Protein AF-X8J5C3-F1 (afdb_monomer_lite)

Structure (mmCIF, N/CA/C/O backbone):
data_AF-X8J5C3-F1
#
_entry.id   AF-X8J5C3-F1
#
loop_
_atom_site.group_PDB
_atom_site.id
_atom_site.type_symbol
_atom_site.label_atom_id
_atom_site.label_alt_id
_atom_site.label_comp_id
_atom_site.label_asym_id
_atom_site.label_entity_id
_atom_site.label_seq_id
_atom_site.pdbx_PDB_ins_code
_atom_site.Cartn_x
_atom_site.Cartn_y
_atom_site.Cartn_z
_atom_site.occupancy
_atom_site.B_iso_or_equiv
_atom_site.auth_seq_id
_atom_site.auth_comp_id
_atom_site.auth_asym_id
_atom_site.auth_atom_id
_atom_site.pdbx_PDB_model_num
ATOM 1 N N . MET A 1 1 ? 13.858 1.594 -35.365 1.00 56.84 1 MET A N 1
ATOM 2 C CA . MET A 1 1 ? 13.857 0.629 -34.237 1.00 56.84 1 MET A CA 1
ATOM 3 C C . MET A 1 1 ? 14.135 1.295 -32.890 1.00 56.84 1 MET A C 1
ATOM 5 O O . MET A 1 1 ? 13.378 1.017 -31.973 1.00 56.84 1 MET A O 1
ATOM 9 N N . SER A 1 2 ? 15.126 2.193 -32.762 1.00 58.94 2 SER A N 1
ATOM 10 C CA . SER A 1 2 ? 15.444 2.882 -31.488 1.00 58.94 2 SER A CA 1
ATOM 11 C C . SER A 1 2 ? 14.244 3.598 -30.841 1.00 58.94 2 SER A C 1
ATOM 13 O O . SER A 1 2 ? 13.938 3.349 -29.679 1.00 58.94 2 SER A O 1
ATOM 15 N N . ASN A 1 3 ? 13.473 4.360 -31.628 1.00 65.81 3 ASN A N 1
ATOM 16 C CA . ASN A 1 3 ? 12.294 5.096 -31.142 1.00 65.81 3 ASN A CA 1
ATOM 17 C C . ASN A 1 3 ? 11.224 4.195 -30.497 1.00 65.81 3 ASN A C 1
ATOM 19 O O . ASN A 1 3 ? 10.461 4.651 -29.654 1.00 65.81 3 ASN A O 1
ATOM 23 N N . ASN A 1 4 ? 11.158 2.913 -30.877 1.00 78.00 4 ASN A N 1
ATOM 24 C CA . ASN A 1 4 ? 10.209 1.973 -30.281 1.00 78.00 4 ASN A CA 1
ATOM 25 C C . ASN A 1 4 ? 10.659 1.574 -28.865 1.00 78.00 4 ASN A C 1
ATOM 27 O O . ASN A 1 4 ? 9.837 1.455 -27.967 1.00 78.00 4 ASN A O 1
ATOM 31 N N . ILE A 1 5 ? 11.968 1.430 -28.632 1.00 73.69 5 ILE A N 1
ATOM 32 C CA . ILE A 1 5 ? 12.489 1.046 -27.315 1.00 73.69 5 ILE A CA 1
ATOM 33 C C . ILE A 1 5 ? 12.344 2.199 -26.318 1.00 73.69 5 ILE A C 1
ATOM 35 O O . ILE A 1 5 ? 11.850 1.967 -25.221 1.00 73.69 5 ILE A O 1
ATOM 39 N N . GLU A 1 6 ? 12.677 3.430 -26.715 1.00 73.44 6 GLU A N 1
ATOM 40 C CA . GLU A 1 6 ? 12.467 4.626 -25.882 1.00 73.44 6 GLU A CA 1
ATOM 41 C C . GLU A 1 6 ? 10.991 4.779 -25.484 1.00 73.44 6 GLU A C 1
ATOM 43 O O . GLU A 1 6 ? 10.682 4.894 -24.300 1.00 73.44 6 GLU A O 1
ATOM 48 N N . ALA A 1 7 ? 10.071 4.661 -26.449 1.00 76.69 7 ALA A N 1
ATOM 49 C CA . ALA A 1 7 ? 8.634 4.717 -26.185 1.00 76.69 7 ALA A CA 1
ATOM 50 C C . ALA A 1 7 ? 8.137 3.571 -25.283 1.00 76.69 7 ALA A C 1
ATOM 52 O O . ALA A 1 7 ? 7.213 3.757 -24.492 1.00 76.69 7 ALA A O 1
ATOM 53 N N . ASN A 1 8 ? 8.728 2.376 -25.382 1.00 78.50 8 ASN A N 1
ATOM 54 C CA . ASN A 1 8 ? 8.372 1.253 -24.514 1.00 78.50 8 ASN A CA 1
ATOM 55 C C . ASN A 1 8 ? 8.887 1.453 -23.081 1.00 78.50 8 ASN A C 1
ATOM 57 O O . ASN A 1 8 ? 8.160 1.136 -22.140 1.00 78.50 8 ASN A O 1
ATOM 61 N N . ILE A 1 9 ? 10.092 2.011 -22.908 1.00 76.31 9 ILE A N 1
ATOM 62 C CA . ILE A 1 9 ? 10.632 2.364 -21.587 1.00 76.31 9 ILE A CA 1
ATOM 63 C C . ILE A 1 9 ? 9.761 3.452 -20.949 1.00 76.31 9 ILE A C 1
ATOM 65 O O . ILE A 1 9 ? 9.347 3.297 -19.801 1.00 76.31 9 ILE A O 1
ATOM 69 N N . ASP A 1 10 ? 9.416 4.507 -21.692 1.00 76.44 10 ASP A N 1
ATOM 70 C CA . ASP A 1 10 ? 8.529 5.571 -21.208 1.00 76.44 10 ASP A CA 1
ATOM 71 C C . ASP A 1 10 ? 7.153 5.029 -20.787 1.00 76.44 10 ASP A C 1
ATOM 73 O O . ASP A 1 10 ? 6.649 5.330 -19.700 1.00 76.44 10 ASP A O 1
ATOM 77 N N . ARG A 1 11 ? 6.568 4.140 -21.601 1.00 75.19 11 ARG A N 1
ATOM 78 C CA . ARG A 1 11 ? 5.293 3.485 -21.282 1.00 75.19 11 ARG A CA 1
ATOM 79 C C . ARG A 1 11 ? 5.379 2.676 -19.987 1.00 75.19 11 ARG A C 1
ATOM 81 O O . ARG A 1 11 ? 4.474 2.772 -19.157 1.00 75.19 11 ARG A O 1
ATOM 88 N N . ALA A 1 12 ? 6.446 1.901 -19.797 1.00 74.62 12 ALA A N 1
ATOM 89 C CA . ALA A 1 12 ? 6.640 1.101 -18.590 1.00 74.62 12 ALA A CA 1
ATOM 90 C C . ALA A 1 12 ? 6.851 1.986 -17.346 1.00 74.62 12 ALA A C 1
ATOM 92 O O . ALA A 1 12 ? 6.229 1.757 -16.309 1.00 74.62 12 ALA A O 1
ATOM 93 N N . LEU A 1 13 ? 7.634 3.064 -17.457 1.00 75.25 13 LEU A N 1
ATOM 94 C CA . LEU A 1 13 ? 7.820 4.047 -16.381 1.00 75.25 13 LEU A CA 1
ATOM 95 C C . LEU A 1 13 ? 6.524 4.791 -16.032 1.00 75.25 13 LEU A C 1
ATOM 97 O O . LEU A 1 13 ? 6.261 5.101 -14.865 1.00 75.25 13 LEU A O 1
ATOM 101 N N . SER A 1 14 ? 5.701 5.092 -17.032 1.00 77.12 14 SER A N 1
ATOM 102 C CA . SER A 1 14 ? 4.373 5.677 -16.849 1.00 77.12 14 SER A CA 1
ATOM 103 C C . SER A 1 14 ? 3.435 4.719 -16.119 1.00 77.12 14 SER A C 1
ATOM 105 O O . SER A 1 14 ? 2.740 5.130 -15.185 1.00 77.12 14 SER A O 1
ATOM 107 N N . ALA A 1 15 ? 3.473 3.430 -16.470 1.00 75.44 15 ALA A N 1
ATOM 108 C CA . ALA A 1 15 ? 2.721 2.392 -15.776 1.00 75.44 15 ALA A CA 1
ATOM 109 C C . ALA A 1 15 ? 3.139 2.275 -14.302 1.00 75.44 15 ALA A C 1
ATOM 111 O O . ALA A 1 15 ? 2.265 2.304 -13.437 1.00 75.44 15 ALA A O 1
ATOM 112 N N . ILE A 1 16 ? 4.444 2.227 -14.002 1.00 76.44 16 ILE A N 1
ATOM 113 C CA . ILE A 1 16 ? 4.961 2.152 -12.623 1.00 76.44 16 ILE A CA 1
ATOM 114 C C . ILE A 1 16 ? 4.452 3.314 -11.775 1.00 76.44 16 ILE A C 1
ATOM 116 O O . ILE A 1 16 ? 3.975 3.099 -10.666 1.00 76.44 16 ILE A O 1
ATOM 120 N N . THR A 1 17 ? 4.495 4.544 -12.280 1.00 76.12 17 THR A N 1
ATOM 121 C CA . THR A 1 17 ? 4.041 5.701 -11.495 1.00 76.12 17 THR A CA 1
ATOM 122 C C . THR A 1 17 ? 2.540 5.725 -11.283 1.00 76.12 17 THR A C 1
ATOM 124 O O . THR A 1 17 ? 2.097 6.082 -10.192 1.00 76.12 17 THR A O 1
ATOM 127 N N . ARG A 1 18 ? 1.750 5.319 -12.283 1.00 77.31 18 ARG A N 1
ATOM 128 C CA . ARG A 1 18 ? 0.304 5.166 -12.102 1.00 77.31 18 ARG A CA 1
ATOM 129 C C . ARG A 1 18 ? 0.004 4.124 -11.024 1.00 77.31 18 ARG A C 1
ATOM 131 O O . ARG A 1 18 ? -0.770 4.402 -10.114 1.00 77.31 18 ARG A O 1
ATOM 138 N N . MET A 1 19 ? 0.652 2.962 -11.104 1.00 79.44 19 MET A N 1
ATOM 139 C CA . MET A 1 19 ? 0.487 1.877 -10.136 1.00 79.44 19 MET A CA 1
ATOM 140 C C . MET A 1 19 ? 0.962 2.267 -8.739 1.00 79.44 19 MET A C 1
ATOM 142 O O . MET A 1 19 ? 0.309 1.924 -7.765 1.00 79.44 19 MET A O 1
ATOM 146 N N . HIS A 1 20 ? 2.040 3.041 -8.625 1.00 81.38 20 HIS A N 1
ATOM 147 C CA . HIS A 1 20 ? 2.492 3.580 -7.347 1.00 81.38 20 HIS A CA 1
ATOM 148 C C . HIS A 1 20 ? 1.436 4.501 -6.717 1.00 81.38 20 HIS A C 1
ATOM 150 O O . HIS A 1 20 ? 1.113 4.347 -5.542 1.00 81.38 20 HIS A O 1
ATOM 156 N N . GLY A 1 21 ? 0.853 5.422 -7.495 1.00 76.19 21 GLY A N 1
ATOM 157 C CA . GLY A 1 21 ? -0.236 6.274 -7.007 1.00 76.19 21 GLY A CA 1
ATOM 158 C C . GLY A 1 21 ? -1.450 5.463 -6.543 1.00 76.19 21 GLY A C 1
ATOM 159 O O . GLY A 1 21 ? -2.049 5.768 -5.513 1.00 76.19 21 GLY A O 1
ATOM 160 N N . GLU A 1 22 ? -1.776 4.388 -7.262 1.00 76.31 22 GLU A N 1
ATOM 161 C CA . GLU A 1 22 ? -2.834 3.459 -6.865 1.00 76.31 22 GLU A CA 1
ATOM 162 C C . GLU A 1 22 ? -2.477 2.693 -5.580 1.00 76.31 22 GLU A C 1
ATOM 164 O O . GLU A 1 22 ? -3.303 2.613 -4.672 1.00 76.31 22 GLU A O 1
ATOM 169 N N . ARG A 1 23 ? -1.236 2.202 -5.458 1.00 86.31 23 ARG A N 1
ATOM 170 C CA . ARG A 1 23 ? -0.720 1.510 -4.268 1.00 86.31 23 ARG A CA 1
ATOM 171 C C . ARG A 1 23 ? -0.861 2.378 -3.023 1.00 86.31 23 ARG A C 1
ATOM 173 O O . ARG A 1 23 ? -1.473 1.937 -2.060 1.00 86.31 23 ARG A O 1
ATOM 180 N N . VAL A 1 24 ? -0.368 3.617 -3.073 1.00 83.56 24 VAL A N 1
ATOM 181 C CA . VAL A 1 24 ? -0.434 4.568 -1.948 1.00 83.56 24 VAL A CA 1
ATOM 182 C C . VAL A 1 24 ? -1.882 4.813 -1.519 1.00 83.56 24 VAL A C 1
ATOM 184 O O . VAL A 1 24 ? -2.181 4.860 -0.328 1.00 83.56 24 VAL A O 1
ATOM 187 N N . ARG A 1 25 ? -2.811 4.919 -2.477 1.00 77.44 25 ARG A N 1
ATOM 188 C CA . ARG A 1 25 ? -4.238 5.076 -2.171 1.00 77.44 25 ARG A CA 1
ATOM 189 C C . ARG A 1 25 ? -4.806 3.855 -1.441 1.00 77.44 25 ARG A C 1
ATOM 191 O O . ARG A 1 25 ? -5.542 4.024 -0.474 1.00 77.44 25 ARG A O 1
ATOM 198 N N . TRP A 1 26 ? -4.484 2.643 -1.892 1.00 80.56 26 TRP A N 1
ATOM 199 C CA . TRP A 1 26 ? -4.952 1.413 -1.245 1.00 80.56 26 TRP A CA 1
ATOM 200 C C . TRP A 1 26 ? -4.292 1.163 0.114 1.00 80.56 26 TRP A C 1
ATOM 202 O O . TRP A 1 26 ? -4.972 0.691 1.019 1.00 80.56 26 TRP A O 1
ATOM 212 N N . GLU A 1 27 ? -3.019 1.527 0.283 1.00 83.62 27 GLU A N 1
ATOM 213 C CA . GLU A 1 27 ? -2.333 1.525 1.582 1.00 83.62 27 GLU A CA 1
ATOM 214 C C . GLU A 1 27 ? -3.042 2.468 2.569 1.00 83.62 27 GLU A C 1
ATOM 216 O O . GLU A 1 27 ? -3.282 2.089 3.713 1.00 83.62 27 GLU A O 1
ATOM 221 N N . GLY A 1 28 ? -3.465 3.654 2.110 1.00 79.75 28 GLY A N 1
ATOM 222 C CA . GLY A 1 28 ? -4.289 4.573 2.903 1.00 79.75 28 GLY A CA 1
ATOM 223 C C . GLY A 1 28 ? -5.626 3.958 3.326 1.00 79.75 28 GLY A C 1
ATOM 224 O O . GLY A 1 28 ? -5.952 3.948 4.508 1.00 79.75 28 GLY A O 1
ATOM 225 N N . ILE A 1 29 ? -6.358 3.348 2.385 1.00 75.50 29 ILE A N 1
ATOM 226 C CA . ILE A 1 29 ? -7.624 2.653 2.685 1.00 75.50 29 ILE A CA 1
ATOM 227 C C . ILE A 1 29 ? -7.406 1.521 3.701 1.00 75.50 29 ILE A C 1
ATOM 229 O O . ILE A 1 29 ? -8.217 1.338 4.606 1.00 75.50 29 ILE A O 1
ATOM 233 N N . GLN A 1 30 ? -6.324 0.751 3.573 1.00 81.25 30 GLN A N 1
ATOM 234 C CA . GLN A 1 30 ? -6.004 -0.320 4.516 1.00 81.25 30 GLN A CA 1
ATOM 235 C C . GLN A 1 30 ? -5.749 0.228 5.927 1.00 81.25 30 GLN A C 1
ATOM 237 O O . GLN A 1 30 ? -6.289 -0.320 6.889 1.00 81.25 30 GLN A O 1
ATOM 242 N N . ALA A 1 31 ? -5.002 1.329 6.046 1.00 83.75 31 ALA A N 1
ATOM 243 C CA . ALA A 1 31 ? -4.762 1.998 7.322 1.00 83.75 31 ALA A CA 1
ATOM 244 C C . ALA A 1 31 ? -6.066 2.519 7.960 1.00 83.75 31 ALA A C 1
ATOM 246 O O . ALA A 1 31 ? -6.304 2.281 9.145 1.00 83.75 31 ALA A O 1
ATOM 247 N N . ASP A 1 32 ? -6.954 3.135 7.173 1.00 77.69 32 ASP A N 1
ATOM 248 C CA . ASP A 1 32 ? -8.261 3.616 7.648 1.00 77.69 32 ASP A CA 1
ATOM 249 C C . ASP A 1 32 ? -9.153 2.460 8.150 1.00 77.69 32 ASP A C 1
ATOM 251 O O . ASP A 1 32 ? -9.846 2.563 9.172 1.00 77.69 32 ASP A O 1
ATOM 255 N N . LEU A 1 33 ? -9.118 1.313 7.461 1.00 78.44 33 LEU A N 1
ATOM 256 C CA . LEU A 1 33 ? -9.834 0.099 7.871 1.00 78.44 33 LEU A CA 1
ATOM 257 C C . LEU A 1 33 ? -9.260 -0.506 9.163 1.00 78.44 33 LEU A C 1
ATOM 259 O O . LEU A 1 33 ? -10.006 -1.056 9.984 1.00 78.44 33 LEU A O 1
ATOM 263 N N . GLU A 1 34 ? -7.944 -0.438 9.363 1.00 82.56 34 GLU A N 1
ATOM 264 C CA . GLU A 1 34 ? -7.294 -0.854 10.608 1.00 82.56 34 GLU A CA 1
ATOM 265 C C . GLU A 1 34 ? -7.672 0.047 11.781 1.00 82.56 34 GLU A C 1
ATOM 267 O O . GLU A 1 34 ? -8.020 -0.473 12.844 1.00 82.56 34 GLU A O 1
ATOM 272 N N . ASP A 1 35 ? -7.689 1.365 11.585 1.00 83.94 35 ASP A N 1
ATOM 273 C CA . ASP A 1 35 ? -8.129 2.312 12.611 1.00 83.94 35 ASP A CA 1
ATOM 274 C C . ASP A 1 35 ? -9.595 2.082 13.000 1.00 83.94 35 ASP A C 1
ATOM 276 O O . ASP A 1 35 ? -9.927 1.918 14.175 1.00 83.94 35 ASP A O 1
ATOM 280 N N . THR A 1 36 ? -10.468 1.895 12.006 1.00 80.19 36 THR A N 1
ATOM 281 C CA . THR A 1 36 ? -11.881 1.551 12.235 1.00 80.19 36 THR A CA 1
ATOM 282 C C . THR A 1 36 ? -12.032 0.269 13.063 1.00 80.19 36 THR A C 1
ATOM 284 O O . THR A 1 36 ? -12.909 0.166 13.924 1.00 80.19 36 THR A O 1
ATOM 287 N N . THR A 1 37 ? -11.146 -0.710 12.857 1.00 77.62 37 THR A N 1
ATOM 288 C CA . THR A 1 37 ? -11.129 -1.948 13.649 1.00 77.62 37 THR A CA 1
ATOM 289 C C . THR A 1 37 ? -10.712 -1.687 15.094 1.00 77.62 37 THR A C 1
ATOM 291 O O . THR A 1 37 ? -11.339 -2.225 16.005 1.00 77.62 37 THR A O 1
ATOM 294 N N . LYS A 1 38 ? -9.695 -0.846 15.326 1.00 79.81 38 LYS A N 1
ATOM 295 C CA . LYS A 1 38 ? -9.271 -0.451 16.680 1.00 79.81 38 LYS A CA 1
ATOM 296 C C . LYS A 1 38 ? -10.394 0.270 17.418 1.00 79.81 38 LYS A C 1
ATOM 298 O O . LYS A 1 38 ? -10.693 -0.086 18.555 1.00 79.81 38 LYS A O 1
ATOM 303 N N . ASN A 1 39 ? -11.070 1.200 16.746 1.00 72.38 39 ASN A N 1
ATOM 304 C CA . ASN A 1 39 ? -12.224 1.916 17.293 1.00 72.38 39 ASN A CA 1
ATOM 305 C C . ASN A 1 39 ? -13.352 0.949 17.675 1.00 72.38 39 ASN A C 1
ATOM 307 O O . ASN A 1 39 ? -13.957 1.065 18.742 1.00 72.38 39 ASN A O 1
ATOM 311 N N . LYS A 1 40 ? -13.592 -0.074 16.849 1.00 77.56 40 LYS A N 1
ATOM 312 C CA . LYS A 1 40 ? -14.556 -1.124 17.177 1.00 77.56 40 LYS A CA 1
ATOM 313 C C . LYS A 1 40 ? -14.107 -1.998 18.357 1.00 77.56 40 LYS A C 1
ATOM 315 O O . LYS A 1 40 ? -14.922 -2.292 19.228 1.00 77.56 40 LYS A O 1
ATOM 320 N N . GLN A 1 41 ? -12.837 -2.395 18.427 1.00 75.12 41 GLN A N 1
ATOM 321 C CA . GLN A 1 41 ? -12.319 -3.170 19.559 1.00 75.12 41 GLN A CA 1
ATOM 322 C C . GLN A 1 41 ? -12.414 -2.380 20.871 1.00 75.12 41 GLN A C 1
ATOM 324 O O . GLN A 1 41 ? -12.762 -2.944 21.907 1.00 75.12 41 GLN A O 1
ATOM 329 N N . ALA A 1 42 ? -12.174 -1.069 20.827 1.00 68.88 42 ALA A N 1
ATOM 330 C CA . ALA A 1 42 ? -12.360 -0.187 21.972 1.00 68.88 42 ALA A CA 1
ATOM 331 C C . ALA A 1 42 ? -13.819 -0.187 22.467 1.00 68.88 42 ALA A C 1
ATOM 333 O O . ALA A 1 42 ? -14.039 -0.259 23.672 1.00 68.88 42 ALA A O 1
ATOM 334 N N . LEU A 1 43 ? -14.812 -0.203 21.565 1.00 69.31 43 LEU A N 1
ATOM 335 C CA . LEU A 1 43 ? -16.230 -0.344 21.934 1.00 69.31 43 LEU A CA 1
ATOM 336 C C . LEU A 1 43 ? -16.536 -1.693 22.602 1.00 69.31 43 LEU A C 1
ATOM 338 O O . LEU A 1 43 ? -17.278 -1.737 23.583 1.00 69.31 43 LEU A O 1
ATOM 342 N N . ILE A 1 44 ? -15.957 -2.791 22.104 1.00 73.31 44 ILE A N 1
ATOM 343 C CA . ILE A 1 44 ? -16.105 -4.120 22.724 1.00 73.31 44 ILE A CA 1
ATOM 344 C C . ILE A 1 44 ? -15.505 -4.119 24.137 1.00 73.31 44 ILE A C 1
ATOM 346 O O . ILE A 1 44 ? -16.136 -4.613 25.071 1.00 73.31 44 ILE A O 1
ATOM 350 N N . ASN A 1 45 ? -14.322 -3.527 24.311 1.00 70.19 45 ASN A N 1
ATOM 351 C CA . ASN A 1 45 ? -13.651 -3.437 25.607 1.00 70.19 45 ASN A CA 1
ATOM 352 C C . ASN A 1 45 ? -14.420 -2.541 26.590 1.00 70.19 45 ASN A C 1
ATOM 354 O O . ASN A 1 45 ? -14.579 -2.910 27.751 1.00 70.19 45 ASN A O 1
ATOM 358 N N . LEU A 1 46 ? -14.947 -1.404 26.124 1.00 65.31 46 LEU A N 1
ATOM 359 C CA . LEU A 1 46 ? -15.786 -0.514 26.929 1.00 65.31 46 LEU A CA 1
ATOM 360 C C . LEU A 1 46 ? -17.043 -1.241 27.414 1.00 65.31 46 LEU A C 1
ATOM 362 O O . LEU A 1 46 ? -17.383 -1.159 28.589 1.00 65.31 46 LEU A O 1
ATOM 366 N N . LYS A 1 47 ? -17.673 -2.044 26.550 1.00 66.25 47 LYS A N 1
ATOM 367 C CA . LYS A 1 47 ? -18.788 -2.904 26.955 1.00 66.25 47 LYS A CA 1
ATOM 368 C C . LYS A 1 47 ? -18.367 -3.939 27.992 1.00 66.25 47 LYS A C 1
ATOM 370 O O . LYS A 1 47 ? -19.083 -4.108 28.972 1.00 66.25 47 LYS A O 1
ATOM 375 N N . ALA A 1 48 ? -17.247 -4.634 27.782 1.00 68.44 48 ALA A N 1
ATOM 376 C CA . ALA A 1 48 ? -16.749 -5.606 28.753 1.00 68.44 48 ALA A CA 1
ATOM 377 C C . ALA A 1 48 ? -16.598 -4.949 30.132 1.00 68.44 48 ALA A C 1
ATOM 379 O O . ALA A 1 48 ? -17.044 -5.516 31.124 1.00 68.44 48 ALA A O 1
ATOM 380 N N . GLN A 1 49 ? -16.094 -3.712 30.155 1.00 69.12 49 GLN A N 1
ATOM 381 C CA . GLN A 1 49 ? -15.933 -2.902 31.355 1.00 69.12 49 GLN A CA 1
ATOM 382 C C . GLN A 1 49 ? -17.267 -2.434 31.969 1.00 69.12 49 GLN A C 1
ATOM 384 O O . GLN A 1 49 ? -17.403 -2.456 33.189 1.00 69.12 49 GLN A O 1
ATOM 389 N N . GLU A 1 50 ? -18.266 -2.055 31.164 1.00 62.41 50 GLU A N 1
ATOM 390 C CA . GLU A 1 50 ? -19.615 -1.698 31.642 1.00 62.41 50 GLU A CA 1
ATOM 391 C C . GLU A 1 50 ? -20.396 -2.894 32.199 1.00 62.41 50 GLU A C 1
ATOM 393 O O . GLU A 1 50 ? -21.222 -2.733 33.100 1.00 62.41 50 GLU A O 1
ATOM 398 N N . THR A 1 51 ? -20.158 -4.089 31.653 1.00 63.06 51 THR A N 1
ATOM 399 C CA . THR A 1 51 ? -20.792 -5.335 32.103 1.00 63.06 51 THR A CA 1
ATOM 400 C C . THR A 1 51 ? -20.053 -6.010 33.251 1.00 63.06 51 THR A C 1
ATOM 402 O O . THR A 1 51 ? -20.540 -7.018 33.761 1.00 63.06 51 THR A O 1
ATOM 405 N N . THR A 1 52 ? -18.899 -5.480 33.668 1.00 62.81 52 THR A N 1
ATOM 406 C CA . THR A 1 52 ? -18.183 -5.998 34.831 1.00 62.81 52 THR A CA 1
ATOM 407 C C . THR A 1 52 ? -19.089 -5.879 36.058 1.00 62.81 52 THR A C 1
ATOM 409 O O . THR A 1 52 ? -19.552 -4.776 36.367 1.00 62.81 52 THR A O 1
ATOM 412 N N . PRO A 1 53 ? -19.373 -6.986 36.765 1.00 64.38 53 PRO A N 1
ATOM 413 C CA . PRO A 1 53 ? -20.192 -6.936 37.963 1.00 64.38 53 PRO A CA 1
ATOM 414 C C . PRO A 1 53 ? -19.551 -6.002 38.992 1.00 64.38 53 PRO A C 1
ATOM 416 O O . PRO A 1 53 ? -18.371 -6.123 39.320 1.00 64.38 53 PRO A O 1
ATOM 419 N N . VAL A 1 54 ? -20.343 -5.053 39.490 1.00 62.44 54 VAL A N 1
ATOM 420 C CA . VAL A 1 54 ? -19.925 -4.140 40.556 1.00 62.44 54 VAL A CA 1
ATOM 421 C C . VAL A 1 54 ? -20.352 -4.736 41.888 1.00 62.44 54 VAL A C 1
ATOM 423 O O . VAL A 1 54 ? -21.531 -5.015 42.106 1.00 62.44 54 VAL A O 1
ATOM 426 N N . TRP A 1 55 ? -19.387 -4.913 42.785 1.00 63.19 55 TRP A N 1
ATOM 427 C CA . TRP A 1 55 ? -19.617 -5.455 44.117 1.00 63.19 55 TRP A CA 1
ATOM 428 C C . TRP A 1 55 ? -19.864 -4.324 45.110 1.00 63.19 55 TRP A C 1
ATOM 430 O O . TRP A 1 55 ? -18.959 -3.551 45.426 1.00 63.19 55 TRP A O 1
ATOM 440 N N . ASN A 1 56 ? -21.088 -4.243 45.627 1.00 63.25 56 ASN A N 1
ATOM 441 C CA . ASN A 1 56 ? -21.438 -3.319 46.700 1.00 63.25 56 ASN A CA 1
ATOM 442 C C . ASN A 1 56 ? -21.431 -4.050 48.045 1.00 63.25 56 ASN A C 1
ATOM 444 O O . ASN A 1 56 ? -21.822 -5.211 48.133 1.00 63.25 56 ASN A O 1
ATOM 448 N N . ARG A 1 57 ? -20.976 -3.363 49.098 1.00 64.94 57 ARG A N 1
ATOM 449 C CA . ARG A 1 57 ? -21.023 -3.875 50.473 1.00 64.94 57 ARG A CA 1
ATOM 450 C C . ARG A 1 57 ? -22.221 -3.275 51.195 1.00 64.94 57 ARG A C 1
ATOM 452 O O . ARG A 1 57 ? -22.314 -2.054 51.306 1.00 64.94 57 ARG A O 1
ATOM 459 N N . GLU A 1 58 ? -23.092 -4.123 51.725 1.00 63.91 58 GLU A N 1
ATOM 460 C CA . GLU A 1 58 ? -24.239 -3.711 52.538 1.00 63.91 58 GLU A CA 1
ATOM 461 C C . GLU A 1 58 ? -24.032 -4.060 54.014 1.00 63.91 58 GLU A C 1
ATOM 463 O O . GLU A 1 58 ? -23.479 -5.109 54.339 1.00 63.91 58 GLU A O 1
ATOM 468 N N . LYS A 1 59 ? -24.497 -3.187 54.918 1.00 65.31 59 LYS A N 1
ATOM 469 C CA . LYS A 1 59 ? -24.458 -3.445 56.363 1.00 65.31 59 LYS A CA 1
ATOM 470 C C . LYS A 1 59 ? -25.509 -4.483 56.762 1.00 65.31 59 LYS A C 1
ATOM 472 O O . LYS A 1 59 ? -26.682 -4.329 56.445 1.00 65.31 59 LYS A O 1
ATOM 477 N N . THR A 1 60 ? -25.111 -5.452 57.577 1.00 62.69 60 THR A N 1
ATOM 478 C CA . THR A 1 60 ? -25.985 -6.430 58.248 1.00 62.69 60 THR A CA 1
ATOM 479 C C . THR A 1 60 ? -25.719 -6.443 59.769 1.00 62.69 60 THR A C 1
ATOM 481 O O . THR A 1 60 ? -24.706 -5.893 60.215 1.00 62.69 60 THR A O 1
ATOM 484 N N . PRO A 1 61 ? -26.606 -7.039 60.592 1.00 71.88 61 PRO A N 1
ATOM 485 C CA . PRO A 1 61 ? -26.537 -6.945 62.053 1.00 71.88 61 PRO A CA 1
ATOM 486 C C . PRO A 1 61 ? -25.537 -7.901 62.732 1.00 71.88 61 PRO A C 1
ATOM 488 O O . PRO A 1 61 ? -25.415 -7.862 63.954 1.00 71.88 61 PRO A O 1
ATOM 491 N N . LYS A 1 62 ? -24.851 -8.782 61.990 1.00 70.25 62 LYS A N 1
ATOM 492 C CA . LYS A 1 62 ? -23.895 -9.770 62.539 1.00 70.25 62 LYS A CA 1
ATOM 493 C C . LYS A 1 62 ? -22.456 -9.472 62.089 1.00 70.25 62 LYS A C 1
ATOM 495 O O . LYS A 1 62 ? -22.213 -8.477 61.420 1.00 70.25 62 LYS A O 1
ATOM 500 N N . HIS A 1 63 ? -21.490 -10.306 62.471 1.00 67.00 63 HIS A N 1
ATOM 501 C CA . HIS A 1 63 ? -20.157 -10.335 61.858 1.00 67.00 63 HIS A CA 1
ATOM 502 C C . HIS A 1 63 ? -20.115 -11.428 60.793 1.00 67.00 63 HIS A C 1
ATOM 504 O O . HIS A 1 63 ? -20.617 -12.526 61.029 1.00 67.00 63 HIS A O 1
ATOM 510 N N . ASN A 1 64 ? -19.477 -11.168 59.657 1.00 68.69 64 ASN A N 1
ATOM 511 C CA . ASN A 1 64 ? -19.236 -12.169 58.625 1.00 68.69 64 ASN A CA 1
ATOM 512 C C . ASN A 1 64 ? -17.810 -12.030 58.070 1.00 68.69 64 ASN A C 1
ATOM 514 O O . ASN A 1 64 ? -17.097 -11.065 58.355 1.00 68.69 64 ASN A O 1
ATOM 518 N N . THR A 1 65 ? -17.364 -13.044 57.333 1.00 70.00 65 THR A N 1
ATOM 519 C CA . THR A 1 65 ? -16.032 -13.058 56.708 1.00 70.00 65 THR A CA 1
ATOM 520 C C . THR A 1 65 ? -16.176 -13.168 55.202 1.00 70.00 65 THR A C 1
ATOM 522 O O . THR A 1 65 ? -17.039 -13.891 54.700 1.00 70.00 65 THR A O 1
ATOM 525 N N . LEU A 1 66 ? -15.331 -12.430 54.488 1.00 67.88 66 LEU A N 1
ATOM 526 C CA . LEU A 1 66 ? -15.360 -12.326 53.037 1.00 67.88 66 LEU A CA 1
ATOM 527 C C . LEU A 1 66 ? -14.093 -12.910 52.452 1.00 67.88 66 LEU A C 1
ATOM 529 O O . LEU A 1 66 ? -12.992 -12.602 52.916 1.00 67.88 66 LEU A O 1
ATOM 533 N N . CYS A 1 67 ? -14.258 -13.673 51.379 1.00 69.75 67 CYS A N 1
ATOM 534 C CA . CYS A 1 67 ? -13.154 -13.869 50.466 1.00 69.75 67 CYS A CA 1
ATOM 535 C C . CYS A 1 67 ? -12.884 -12.537 49.751 1.00 69.75 67 CYS A C 1
ATOM 537 O O . CYS A 1 67 ? -13.812 -11.822 49.372 1.00 69.75 67 CYS A O 1
ATOM 539 N N . ILE A 1 68 ? -11.611 -12.177 49.627 1.00 67.38 68 ILE A N 1
ATOM 540 C CA . ILE A 1 68 ? -11.136 -11.101 48.742 1.00 67.38 68 ILE A CA 1
ATOM 541 C C . ILE A 1 68 ? -10.022 -11.625 47.833 1.00 67.38 68 ILE A C 1
ATOM 543 O O . ILE A 1 68 ? -9.178 -10.865 47.369 1.00 67.38 68 ILE A O 1
ATOM 547 N N . TYR A 1 69 ? -9.959 -12.947 47.673 1.00 72.19 69 TYR A N 1
ATOM 548 C CA . TYR A 1 69 ? -8.884 -13.594 46.946 1.00 72.19 69 TYR A CA 1
ATOM 549 C C . TYR A 1 69 ? -9.064 -13.333 45.454 1.00 72.19 69 TYR A C 1
ATOM 551 O O . TYR A 1 69 ? -10.127 -13.607 44.894 1.00 72.19 69 TYR A O 1
ATOM 559 N N . THR A 1 70 ? -8.026 -12.781 44.838 1.00 64.38 70 THR A N 1
ATOM 560 C CA . THR A 1 70 ? -7.974 -12.475 43.413 1.00 64.38 70 THR A CA 1
ATOM 561 C C . THR A 1 70 ? -7.054 -13.502 42.753 1.00 64.38 70 THR A C 1
ATOM 563 O O . THR A 1 70 ? -5.829 -13.411 42.838 1.00 64.38 70 THR A O 1
ATOM 566 N N . ASP A 1 71 ? -7.630 -14.552 42.163 1.00 66.69 71 ASP A N 1
ATOM 567 C CA . ASP A 1 71 ? -6.867 -15.601 41.473 1.00 66.69 71 ASP A CA 1
ATOM 568 C C . ASP A 1 71 ? -7.287 -15.777 40.011 1.00 66.69 71 ASP A C 1
ATOM 570 O O . ASP A 1 71 ? -8.050 -14.987 39.456 1.00 66.69 71 ASP A O 1
ATOM 574 N N . PHE A 1 72 ? -6.768 -16.824 39.362 1.00 51.25 72 PHE A N 1
ATOM 575 C CA . PHE A 1 72 ? -7.042 -17.144 37.959 1.00 51.25 72 PHE A CA 1
ATOM 576 C C . PHE A 1 72 ? -8.528 -17.405 37.639 1.00 51.25 72 PHE A C 1
ATOM 578 O O . PHE A 1 72 ? -8.874 -17.470 36.460 1.00 51.25 72 PHE A O 1
ATOM 585 N N . ARG A 1 73 ? -9.411 -17.565 38.639 1.00 53.84 73 ARG A N 1
ATOM 586 C CA . ARG A 1 73 ? -10.867 -17.700 38.452 1.00 53.84 73 ARG A CA 1
ATOM 587 C C . ARG A 1 73 ? -11.631 -16.384 38.646 1.00 53.84 73 ARG A C 1
ATOM 589 O O . ARG A 1 73 ? -12.851 -16.386 38.485 1.00 53.84 73 ARG A O 1
ATOM 596 N N . GLY A 1 74 ? -10.938 -15.281 38.928 1.00 62.16 74 GLY A N 1
ATOM 597 C CA . GLY A 1 74 ? -11.514 -13.952 39.129 1.00 62.16 74 GLY A CA 1
ATOM 598 C C . GLY A 1 74 ? -11.615 -13.551 40.601 1.00 62.16 74 GLY A C 1
ATOM 599 O O . GLY A 1 74 ? -11.204 -14.285 41.499 1.00 62.16 74 GLY A O 1
ATOM 600 N N . ASP A 1 75 ? -12.157 -12.359 40.843 1.00 65.88 75 ASP A N 1
ATOM 601 C CA . ASP A 1 75 ? -12.273 -11.807 42.191 1.00 65.88 75 ASP A CA 1
ATOM 602 C C . ASP A 1 75 ? -13.354 -12.559 42.985 1.00 65.88 75 ASP A C 1
ATOM 604 O O . ASP A 1 75 ? -14.560 -12.422 42.752 1.00 65.88 75 ASP A O 1
ATOM 608 N N . CYS A 1 76 ? -12.920 -13.395 43.930 1.00 67.00 76 CYS A N 1
ATOM 609 C CA . CYS A 1 76 ? -13.817 -14.132 44.803 1.00 67.00 76 CYS A CA 1
ATOM 610 C C . CYS A 1 76 ? -14.293 -13.204 45.920 1.00 67.00 76 CYS A C 1
ATOM 612 O O . CYS A 1 76 ? -13.523 -12.875 46.818 1.00 67.00 76 CYS A O 1
ATOM 614 N N . HIS A 1 77 ? -15.563 -12.801 45.867 1.00 71.00 77 HIS A N 1
ATOM 615 C CA . HIS A 1 77 ? -16.202 -11.940 46.868 1.00 71.00 77 HIS A CA 1
ATOM 616 C C . HIS A 1 77 ? -17.276 -12.659 47.695 1.00 71.00 77 HIS A C 1
ATOM 618 O O . HIS A 1 77 ? -18.074 -12.023 48.380 1.00 71.00 77 HIS A O 1
ATOM 624 N N . SER A 1 78 ? -17.342 -13.988 47.649 1.00 69.75 78 SER A N 1
ATOM 625 C CA . SER A 1 78 ? -18.338 -14.749 48.406 1.00 69.75 78 SER A CA 1
ATOM 626 C C . SER A 1 78 ? -18.189 -14.562 49.920 1.00 69.75 78 SER A C 1
ATOM 628 O O . SER A 1 78 ? -17.076 -14.482 50.451 1.00 69.75 78 SER A O 1
ATOM 630 N N . VAL A 1 79 ? -19.322 -14.561 50.623 1.00 70.25 79 VAL A N 1
ATOM 631 C CA . VAL A 1 79 ? -19.356 -14.676 52.085 1.00 70.25 79 VAL A CA 1
ATOM 632 C C . VAL A 1 79 ? -18.909 -16.088 52.468 1.00 70.25 79 VAL A C 1
ATOM 634 O O . VAL A 1 79 ? -19.607 -17.055 52.178 1.00 70.25 79 VAL A O 1
ATOM 637 N N . CYS A 1 80 ? -17.741 -16.217 53.100 1.00 71.38 80 CYS A N 1
ATOM 638 C CA . CYS A 1 80 ? -17.221 -17.516 53.541 1.00 71.38 80 CYS A CA 1
ATOM 639 C C . CYS A 1 80 ? -17.969 -18.031 54.776 1.00 71.38 80 CYS A C 1
ATOM 641 O O . CYS A 1 80 ? -18.207 -19.228 54.902 1.00 71.38 80 CYS A O 1
ATOM 643 N N . HIS A 1 81 ? -18.366 -17.122 55.673 1.00 75.38 81 HIS A N 1
ATOM 644 C CA . HIS A 1 81 ? -19.153 -17.441 56.865 1.00 75.38 81 HIS A CA 1
ATOM 645 C C . HIS A 1 81 ? -20.191 -16.349 57.113 1.00 75.38 81 HIS A C 1
ATOM 647 O O . HIS A 1 81 ? -19.803 -15.202 57.330 1.00 75.38 81 HIS A O 1
ATOM 653 N N . ASP A 1 82 ? -21.478 -16.709 57.110 1.00 67.62 82 ASP A N 1
ATOM 654 C CA . ASP A 1 82 ? -22.618 -15.785 57.264 1.00 67.62 82 ASP A CA 1
ATOM 655 C C . ASP A 1 82 ? -22.787 -15.260 58.706 1.00 67.62 82 ASP A C 1
ATOM 657 O O . ASP A 1 82 ? -23.236 -14.142 58.950 1.00 67.62 82 ASP A O 1
ATOM 661 N N . SER A 1 83 ? -22.333 -16.041 59.687 1.00 70.25 83 SER A N 1
ATOM 662 C CA . SER A 1 83 ? -22.165 -15.598 61.070 1.00 70.25 83 SER A CA 1
ATOM 663 C C . SER A 1 83 ? -20.824 -16.080 61.602 1.00 70.25 83 SER A C 1
ATOM 665 O O . SER A 1 83 ? -20.615 -17.278 61.788 1.00 70.25 83 SER A O 1
ATOM 667 N N . CYS A 1 84 ? -19.916 -15.144 61.845 1.00 68.25 84 CYS A N 1
ATOM 668 C CA . CYS A 1 84 ? -18.634 -15.408 62.471 1.00 68.25 84 CYS A CA 1
ATOM 669 C C . CYS A 1 84 ? -18.718 -15.040 63.954 1.00 68.25 84 CYS A C 1
ATOM 671 O O . CYS A 1 84 ? -18.996 -13.892 64.292 1.00 68.25 84 CYS A O 1
ATOM 673 N N . TYR A 1 85 ? -18.485 -16.015 64.831 1.00 68.75 85 TYR A N 1
ATOM 674 C CA . TYR A 1 85 ? -18.411 -15.801 66.282 1.00 68.75 85 TYR A CA 1
ATOM 675 C C . TYR A 1 85 ? -16.991 -15.481 66.759 1.00 68.75 85 TYR A C 1
ATOM 677 O O . TYR A 1 85 ? -16.755 -15.392 67.961 1.00 68.75 85 TYR A O 1
ATOM 685 N N . LEU A 1 86 ? -16.035 -15.345 65.835 1.00 67.62 86 LEU A N 1
ATOM 686 C CA . LEU A 1 86 ? -14.683 -14.939 66.187 1.00 67.62 86 LEU A CA 1
ATOM 687 C C . LEU A 1 86 ? -14.708 -13.483 66.642 1.00 67.62 86 LEU A C 1
ATOM 689 O O . LEU A 1 86 ? -15.277 -12.619 65.967 1.00 67.62 86 LEU A O 1
ATOM 693 N N . GLU A 1 87 ? -14.066 -13.217 67.775 1.00 63.91 87 GLU A N 1
ATOM 694 C CA . GLU A 1 87 ? -13.789 -11.849 68.184 1.00 63.91 87 GLU A CA 1
ATOM 695 C C . GLU A 1 87 ? -12.958 -11.145 67.110 1.00 63.91 87 GLU A C 1
ATOM 697 O O . GLU A 1 87 ? -12.151 -11.745 66.395 1.00 63.91 87 GLU A O 1
ATOM 702 N N . PHE A 1 88 ? -13.194 -9.847 66.961 1.00 63.25 88 PHE A N 1
ATOM 703 C CA . PHE A 1 88 ? -12.472 -9.035 66.000 1.00 63.25 88 PHE A CA 1
ATOM 704 C C . PHE A 1 88 ? -11.005 -8.905 66.425 1.00 63.25 88 PHE A C 1
ATOM 706 O O . PHE A 1 88 ? -10.685 -8.192 67.374 1.00 63.25 88 PHE A O 1
ATOM 713 N N . ILE A 1 89 ? -10.114 -9.570 65.693 1.00 61.97 89 ILE A N 1
ATOM 714 C CA . ILE A 1 89 ? -8.670 -9.519 65.919 1.00 61.97 89 ILE A CA 1
ATOM 715 C C . ILE A 1 89 ? -8.053 -8.570 64.885 1.00 61.97 89 ILE A C 1
ATOM 717 O O . ILE A 1 89 ? -8.059 -8.852 63.689 1.00 61.97 89 ILE A O 1
ATOM 721 N N . ILE A 1 90 ? -7.528 -7.429 65.344 1.00 58.06 90 ILE A N 1
ATOM 722 C CA . ILE A 1 90 ? -6.750 -6.485 64.511 1.00 58.06 90 ILE A CA 1
ATOM 723 C C . ILE A 1 90 ? -5.301 -6.964 64.353 1.00 58.06 90 ILE A C 1
ATOM 725 O O . ILE A 1 90 ? -4.637 -6.639 63.371 1.00 58.06 90 ILE A O 1
ATOM 729 N N . ASP A 1 91 ? -4.799 -7.704 65.341 1.00 64.25 91 ASP A N 1
ATOM 730 C CA . ASP A 1 91 ? -3.398 -8.098 65.423 1.00 64.25 91 ASP A CA 1
ATOM 731 C C . ASP A 1 91 ? -3.077 -9.239 64.447 1.00 64.25 91 ASP A C 1
ATOM 733 O O . ASP A 1 91 ? -3.476 -10.389 64.647 1.00 64.25 91 ASP A O 1
ATOM 737 N N . ALA A 1 92 ? -2.310 -8.922 63.401 1.00 57.91 92 ALA A N 1
ATOM 738 C CA . ALA A 1 92 ? -1.855 -9.888 62.406 1.00 57.91 92 ALA A CA 1
ATOM 739 C C . ALA A 1 92 ? -1.090 -11.073 63.033 1.00 57.91 92 ALA A C 1
ATOM 741 O O . ALA A 1 92 ? -1.201 -12.194 62.544 1.00 57.91 92 ALA A O 1
ATOM 742 N N . GLY A 1 93 ? -0.387 -10.866 64.155 1.00 63.97 93 GLY A N 1
ATOM 743 C CA . GLY A 1 93 ? 0.367 -11.924 64.839 1.00 63.97 93 GLY A CA 1
ATOM 744 C C . GLY A 1 93 ? -0.502 -12.950 65.577 1.00 63.97 93 GLY A C 1
ATOM 745 O O . GLY A 1 93 ? -0.031 -14.044 65.899 1.00 63.97 93 GLY A O 1
ATOM 746 N N . GLN A 1 94 ? -1.770 -12.626 65.846 1.00 62.41 94 GLN A N 1
ATOM 747 C CA . GLN A 1 94 ? -2.737 -13.566 66.418 1.00 62.41 94 GLN A CA 1
ATOM 748 C C . GLN A 1 94 ? -3.430 -14.414 65.342 1.00 62.41 94 GLN A C 1
ATOM 750 O O . GLN A 1 94 ? -3.807 -15.551 65.624 1.00 62.41 94 GLN A O 1
ATOM 755 N N . ILE A 1 95 ? -3.538 -13.910 64.108 1.00 59.84 95 ILE A N 1
ATOM 756 C CA . ILE A 1 95 ? -4.148 -14.633 62.979 1.00 59.84 95 ILE A CA 1
ATOM 757 C C . ILE A 1 95 ? -3.321 -15.879 62.620 1.00 59.84 95 ILE A C 1
ATOM 759 O O . ILE A 1 95 ? -3.880 -16.969 62.483 1.00 59.84 95 ILE A O 1
ATOM 763 N N . ASP A 1 96 ? -1.991 -15.753 62.589 1.00 54.78 96 ASP A N 1
ATOM 764 C CA . ASP A 1 96 ? -1.069 -16.862 62.289 1.00 54.78 96 ASP A CA 1
ATOM 765 C C . ASP A 1 96 ? -1.140 -18.017 63.302 1.00 54.78 96 ASP A C 1
ATOM 767 O O . ASP A 1 96 ? -0.819 -19.159 62.976 1.00 54.78 96 ASP A O 1
ATOM 771 N N . ARG A 1 97 ? -1.588 -17.757 64.537 1.00 60.38 97 ARG A N 1
ATOM 772 C CA . ARG A 1 97 ? -1.705 -18.794 65.579 1.00 60.38 97 ARG A CA 1
ATOM 773 C C . ARG A 1 97 ? -2.989 -19.612 65.472 1.00 60.38 97 ARG A C 1
ATOM 775 O O . ARG A 1 97 ? -3.037 -20.724 65.990 1.00 60.38 97 ARG A O 1
ATOM 782 N N . ILE A 1 98 ? -4.017 -19.068 64.821 1.00 60.38 98 ILE A N 1
ATOM 783 C CA . ILE A 1 98 ? -5.317 -19.727 64.630 1.00 60.38 98 ILE A CA 1
ATOM 784 C C . ILE A 1 98 ? -5.293 -20.586 63.354 1.00 60.38 98 ILE A C 1
ATOM 786 O O . ILE A 1 98 ? -5.973 -21.609 63.274 1.00 60.38 98 ILE A O 1
ATOM 790 N N . GLN A 1 99 ? -4.459 -20.229 62.372 1.00 51.38 99 GLN A N 1
ATOM 791 C CA . GLN A 1 99 ? -4.305 -20.976 61.125 1.00 51.38 99 GLN A CA 1
ATOM 792 C C . GLN A 1 99 ? -3.249 -22.080 61.240 1.00 51.38 99 GLN A C 1
ATOM 794 O O . GLN A 1 99 ? -2.123 -21.979 60.755 1.00 51.38 99 GLN A O 1
ATOM 799 N N . GLY A 1 100 ? -3.637 -23.212 61.825 1.00 46.94 100 GLY A N 1
ATOM 800 C CA . GLY A 1 100 ? -2.919 -24.467 61.614 1.00 46.94 100 GLY A CA 1
ATOM 801 C C . GLY A 1 100 ? -2.956 -24.871 60.132 1.00 46.94 100 GLY A C 1
ATOM 802 O O . GLY A 1 100 ? -3.881 -25.547 59.706 1.00 46.94 100 GLY A O 1
ATOM 803 N N . LYS A 1 101 ? -1.955 -24.452 59.343 1.00 46.44 101 LYS A N 1
ATOM 804 C CA . LYS A 1 101 ? -1.600 -24.914 57.977 1.00 46.44 101 LYS A CA 1
ATOM 805 C C . LYS A 1 101 ? -2.679 -24.919 56.873 1.00 46.44 101 LYS A C 1
ATOM 807 O O . LYS A 1 101 ? -2.375 -25.370 55.770 1.00 46.44 101 LYS A O 1
ATOM 812 N N . ALA A 1 102 ? -3.885 -24.405 57.091 1.00 45.28 102 ALA A N 1
ATOM 813 C CA . ALA A 1 102 ? -4.931 -24.390 56.071 1.00 45.28 102 ALA A CA 1
ATOM 814 C C . ALA A 1 102 ? -5.308 -22.956 55.665 1.00 45.28 102 ALA A C 1
ATOM 816 O O . ALA A 1 102 ? -5.963 -22.244 56.415 1.00 45.28 102 ALA A O 1
ATOM 817 N N . PHE A 1 103 ? -4.908 -22.608 54.438 1.00 47.56 103 PHE A N 1
ATOM 818 C CA . PHE A 1 103 ? -5.397 -21.513 53.592 1.00 47.56 103 PHE A CA 1
ATOM 819 C C . PHE A 1 103 ? -5.262 -20.072 54.119 1.00 47.56 103 PHE A C 1
ATOM 821 O O . PHE A 1 103 ? -6.013 -19.596 54.967 1.00 47.56 103 PHE A O 1
ATOM 828 N N . ALA A 1 104 ? -4.346 -19.337 53.479 1.00 46.78 104 ALA A N 1
ATOM 829 C CA . ALA A 1 104 ? -4.142 -17.897 53.601 1.00 46.78 104 ALA A CA 1
ATOM 830 C C . ALA A 1 104 ? -5.340 -17.098 53.046 1.00 46.78 104 ALA A C 1
ATOM 832 O O . ALA A 1 104 ? -5.267 -16.486 51.984 1.00 46.78 104 ALA A O 1
ATOM 833 N N . THR A 1 105 ? -6.467 -17.114 53.752 1.00 51.62 105 THR A N 1
ATOM 834 C CA . THR A 1 105 ? -7.641 -16.293 53.434 1.00 51.62 105 THR A CA 1
ATOM 835 C C . THR A 1 105 ? -8.327 -15.848 54.718 1.00 51.62 105 THR A C 1
ATOM 837 O O . THR A 1 105 ? -9.129 -16.601 55.265 1.00 51.62 105 THR A O 1
ATOM 840 N N . SER A 1 106 ? -8.049 -14.635 55.209 1.00 46.53 106 SER A N 1
ATOM 841 C CA . SER A 1 106 ? -9.045 -13.840 55.951 1.00 46.53 106 SER A CA 1
ATOM 842 C C . SER A 1 106 ? -8.562 -12.428 56.269 1.00 46.53 106 SER A C 1
ATOM 844 O O . SER A 1 106 ? -7.565 -12.235 56.956 1.00 46.53 106 SER A O 1
ATOM 846 N N . VAL A 1 107 ? -9.348 -11.442 55.834 1.00 51.56 107 VAL A N 1
ATOM 847 C CA . VAL A 1 107 ? -9.408 -10.112 56.448 1.00 51.56 107 VAL A CA 1
ATOM 848 C C . VAL A 1 107 ? -10.659 -10.106 57.324 1.00 51.56 107 VAL A C 1
ATOM 850 O O . VAL A 1 107 ? -11.773 -10.221 56.813 1.00 51.56 107 VAL A O 1
ATOM 853 N N . VAL A 1 108 ? -10.493 -9.994 58.642 1.00 49.09 108 VAL A N 1
ATOM 854 C CA . VAL A 1 108 ? -11.614 -9.784 59.570 1.00 49.09 108 VAL A CA 1
ATOM 855 C C . VAL A 1 108 ? -11.927 -8.287 59.577 1.00 49.09 108 VAL A C 1
ATOM 857 O O . VAL A 1 108 ? -11.024 -7.463 59.702 1.00 49.09 108 VAL A O 1
ATOM 860 N N . THR A 1 109 ? -13.192 -7.905 59.401 1.00 45.78 109 THR A N 1
ATOM 861 C CA . THR A 1 109 ? -13.623 -6.495 59.435 1.00 45.78 109 THR A CA 1
ATOM 862 C C . THR A 1 109 ? -14.400 -6.178 60.722 1.00 45.78 109 THR A C 1
ATOM 864 O O . THR A 1 109 ? -14.976 -7.062 61.353 1.00 45.78 109 THR A O 1
ATOM 867 N N . ARG A 1 110 ? -14.326 -4.905 61.150 1.00 44.50 110 ARG A N 1
ATOM 868 C CA . ARG A 1 110 ? -14.854 -4.322 62.407 1.00 44.50 110 ARG A CA 1
ATOM 869 C C . ARG A 1 110 ? -16.335 -4.668 62.713 1.00 44.50 110 ARG A C 1
ATOM 871 O O . ARG A 1 110 ? -17.067 -4.992 61.780 1.00 44.50 110 ARG A O 1
ATOM 878 N N . PRO A 1 111 ? -16.833 -4.437 63.956 1.00 41.34 111 PRO A N 1
ATOM 879 C CA . PRO A 1 111 ? -18.240 -4.612 64.391 1.00 41.34 111 PRO A CA 1
ATOM 880 C C . PRO A 1 111 ? -19.323 -3.775 63.699 1.00 41.34 111 PRO A C 1
ATOM 882 O O . PRO A 1 111 ? -20.349 -3.454 64.291 1.00 41.34 111 PRO A O 1
ATOM 885 N N . SER A 1 112 ? -19.133 -3.352 62.456 1.00 44.56 112 SER A N 1
ATOM 886 C CA . SER A 1 112 ? -20.128 -2.520 61.774 1.00 44.56 112 SER A CA 1
ATOM 887 C C . SER A 1 112 ? -20.170 -2.688 60.263 1.00 44.56 112 SER A C 1
ATOM 889 O O . SER A 1 112 ? -20.908 -1.950 59.614 1.00 44.56 112 SER A O 1
ATOM 891 N N . TYR A 1 113 ? -19.398 -3.613 59.694 1.00 40.41 113 TYR A N 1
ATOM 892 C CA . TYR A 1 113 ? -19.421 -3.880 58.262 1.00 40.41 113 TYR A CA 1
ATOM 893 C C . TYR A 1 113 ? -19.315 -5.375 58.054 1.00 40.41 113 TYR A C 1
ATOM 895 O O . TYR A 1 113 ? -18.238 -5.952 58.037 1.00 40.41 113 TYR A O 1
ATOM 903 N N . THR A 1 114 ? -20.465 -5.995 57.907 1.00 44.34 114 THR A N 1
ATOM 904 C CA . THR A 1 114 ? -20.575 -7.185 57.082 1.00 44.34 114 THR A CA 1
ATOM 905 C C . THR A 1 114 ? -20.503 -6.733 55.623 1.00 44.34 114 THR A C 1
ATOM 907 O O . THR A 1 114 ? -20.900 -5.610 55.319 1.00 44.34 114 THR A O 1
ATOM 910 N N . ALA A 1 115 ? -19.989 -7.549 54.706 1.00 40.03 115 ALA A N 1
ATOM 911 C CA . ALA A 1 115 ? -20.510 -7.462 53.346 1.00 40.03 115 ALA A CA 1
ATOM 912 C C . ALA A 1 115 ? -21.351 -8.698 53.129 1.00 40.03 115 ALA A C 1
ATOM 914 O O . ALA A 1 115 ? -20.869 -9.821 53.212 1.00 40.03 115 ALA A O 1
ATOM 915 N N . THR A 1 116 ? -22.634 -8.511 52.913 1.00 40.94 116 THR A N 1
ATOM 916 C CA . THR A 1 116 ? -23.368 -9.444 52.083 1.00 40.94 116 THR A CA 1
ATOM 917 C C . THR A 1 116 ? -22.910 -9.171 50.667 1.00 40.94 116 THR A C 1
ATOM 919 O O . THR A 1 116 ? -23.122 -8.084 50.135 1.00 40.94 116 THR A O 1
ATOM 922 N N . THR A 1 117 ? -22.262 -10.146 50.039 1.00 41.72 117 THR A N 1
ATOM 923 C CA . THR A 1 117 ? -22.367 -10.232 48.593 1.00 41.72 117 THR A CA 1
ATOM 924 C C . THR A 1 117 ? -23.747 -10.765 48.285 1.00 41.72 117 THR A C 1
ATOM 926 O O . THR A 1 117 ? -23.948 -11.940 48.000 1.00 41.72 117 THR A O 1
ATOM 929 N N . THR A 1 118 ? -24.736 -9.877 48.307 1.00 41.47 118 THR A N 1
ATOM 930 C CA . THR A 1 118 ? -25.778 -10.008 47.308 1.00 41.47 118 THR A CA 1
ATOM 931 C C . THR A 1 118 ? -25.030 -9.917 45.986 1.00 41.47 118 THR A C 1
ATOM 933 O O . THR A 1 118 ? -24.642 -8.843 45.531 1.00 41.47 118 THR A O 1
ATOM 936 N N . THR A 1 119 ? -24.834 -11.058 45.331 1.00 42.62 119 THR A N 1
ATOM 937 C CA . THR A 1 119 ? -24.845 -11.100 43.876 1.00 42.62 119 THR A CA 1
ATOM 938 C C . THR A 1 119 ? -26.233 -10.641 43.420 1.00 42.62 119 THR A C 1
ATOM 940 O O . THR A 1 119 ? -26.917 -11.320 42.668 1.00 42.62 119 THR A O 1
ATOM 943 N N . SER A 1 120 ? -26.626 -9.402 43.735 1.00 42.94 120 SER A N 1
ATOM 944 C CA . SER A 1 120 ? -27.187 -8.597 42.676 1.00 42.94 120 SER A CA 1
ATOM 945 C C . SER A 1 120 ? -26.003 -8.297 41.760 1.00 42.94 120 SER A C 1
ATOM 947 O O . SER A 1 120 ? -25.512 -7.174 41.663 1.00 42.94 120 SER A O 1
ATOM 949 N N . GLY A 1 121 ? -25.552 -9.326 41.037 1.00 43.28 121 GLY A N 1
ATOM 950 C CA . GLY A 1 121 ? -25.168 -9.120 39.665 1.00 43.28 121 GLY A CA 1
ATOM 951 C C . GLY A 1 121 ? -26.426 -8.591 38.997 1.00 43.28 121 GLY A C 1
ATOM 952 O O . GLY A 1 121 ? -27.103 -9.304 38.266 1.00 43.28 121 GLY A O 1
ATOM 953 N N . PHE A 1 122 ? -26.756 -7.322 39.254 1.00 43.66 122 PHE A N 1
ATOM 954 C CA . PHE A 1 122 ? -27.325 -6.501 38.227 1.00 43.66 122 PHE A CA 1
ATOM 955 C C . PHE A 1 122 ? -26.216 -6.498 37.185 1.00 43.66 122 PHE A C 1
ATOM 957 O O . PHE A 1 122 ? -25.385 -5.596 37.131 1.00 43.66 122 PHE A O 1
ATOM 964 N N . ASN A 1 123 ? -26.196 -7.548 36.357 1.00 51.12 123 ASN A N 1
ATOM 965 C CA . ASN A 1 123 ? -25.956 -7.357 34.949 1.00 51.12 123 ASN A CA 1
ATOM 966 C C . ASN A 1 123 ? -26.872 -6.192 34.642 1.00 51.12 123 ASN A C 1
ATOM 968 O O . ASN A 1 123 ? -28.090 -6.392 34.591 1.00 51.12 123 ASN A O 1
ATOM 972 N N . LYS A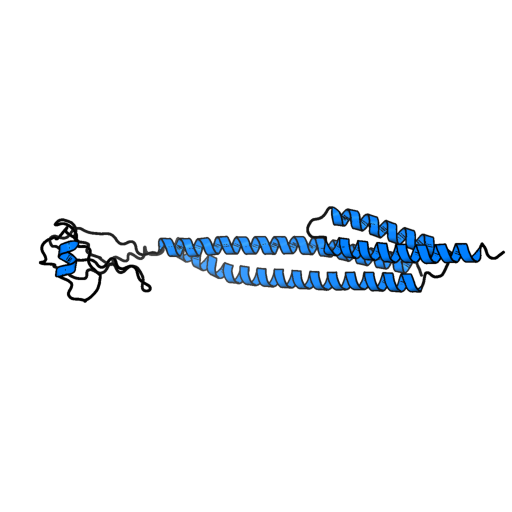 1 124 ? -26.323 -4.969 34.628 1.00 56.91 124 LYS A N 1
ATOM 973 C CA . LYS A 1 124 ? -27.089 -3.798 34.233 1.00 56.91 124 LYS A CA 1
ATOM 974 C C . LYS A 1 124 ? -27.761 -4.251 32.950 1.00 56.91 124 LYS A C 1
ATOM 976 O O . LYS A 1 124 ? -27.028 -4.666 32.044 1.00 56.91 124 LYS A O 1
ATOM 981 N N . PRO A 1 125 ? -29.103 -4.355 32.926 1.00 62.12 125 PRO A N 1
ATOM 982 C CA . PRO A 1 125 ? -29.772 -4.949 31.792 1.00 62.12 125 PRO A CA 1
ATOM 983 C C . PRO A 1 125 ? -29.293 -4.153 30.595 1.00 62.12 125 PRO A C 1
ATOM 985 O O . PRO A 1 125 ? -29.459 -2.933 30.570 1.00 62.12 125 PRO A O 1
ATOM 988 N N . ILE A 1 126 ? -28.577 -4.833 29.692 1.00 64.44 126 ILE A N 1
ATOM 989 C CA . ILE A 1 126 ? -27.988 -4.191 28.522 1.00 64.44 126 ILE A CA 1
ATOM 990 C C . ILE A 1 126 ? -29.142 -3.450 27.869 1.00 64.44 126 ILE A C 1
ATOM 992 O O . ILE A 1 126 ? -30.147 -4.081 27.514 1.00 64.44 126 ILE A O 1
ATOM 996 N N . THR A 1 127 ? -29.033 -2.124 27.801 1.00 78.69 127 THR A N 1
ATOM 997 C CA . THR A 1 127 ? -30.108 -1.297 27.266 1.00 78.69 127 THR A CA 1
ATOM 998 C C . THR A 1 127 ? -30.391 -1.754 25.836 1.00 78.69 127 THR A C 1
ATOM 1000 O O . THR A 1 127 ? -29.508 -2.278 25.144 1.00 78.69 127 THR A O 1
ATOM 1003 N N . ASN A 1 128 ? -31.635 -1.608 25.377 1.00 78.75 128 ASN A N 1
ATOM 1004 C CA . ASN A 1 128 ? -31.972 -1.980 24.001 1.00 78.75 128 ASN A CA 1
ATOM 1005 C C . ASN A 1 128 ? -31.083 -1.225 22.996 1.00 78.75 128 ASN A C 1
ATOM 1007 O O . ASN A 1 128 ? -30.616 -1.831 22.036 1.00 78.75 128 ASN A O 1
ATOM 1011 N N . GLU A 1 129 ? -30.741 0.033 23.287 1.00 76.31 129 GLU A N 1
ATOM 1012 C CA . GLU A 1 129 ? -29.788 0.832 22.507 1.00 76.31 129 GLU A CA 1
ATOM 1013 C C . GLU A 1 129 ? -28.412 0.163 22.393 1.00 76.31 129 GLU A C 1
ATOM 1015 O O . GLU A 1 129 ? -27.888 0.019 21.285 1.00 76.31 129 GLU A O 1
ATOM 1020 N N . THR A 1 130 ? -27.844 -0.316 23.505 1.00 67.69 130 THR A N 1
ATOM 1021 C CA . THR A 1 130 ? -26.554 -1.018 23.498 1.00 67.69 130 THR A CA 1
ATOM 1022 C C . THR A 1 130 ? -26.648 -2.346 22.743 1.00 67.69 130 THR A C 1
ATOM 1024 O O . THR A 1 130 ? -25.733 -2.693 21.994 1.00 67.69 130 THR A O 1
ATOM 1027 N N . ARG A 1 131 ? -27.762 -3.082 22.868 1.00 75.75 131 ARG A N 1
ATOM 1028 C CA . ARG A 1 131 ? -27.985 -4.345 22.139 1.00 75.75 131 ARG A CA 1
ATOM 1029 C C . ARG A 1 131 ? -28.052 -4.130 20.626 1.00 75.75 131 ARG A C 1
ATOM 1031 O O . ARG A 1 131 ? -27.415 -4.865 19.875 1.00 75.75 131 ARG A O 1
ATOM 1038 N N . GLU A 1 132 ? -28.769 -3.109 20.173 1.00 79.38 132 GLU A N 1
ATOM 1039 C CA . GLU A 1 132 ? -28.818 -2.762 18.754 1.00 79.38 132 GLU A CA 1
ATOM 1040 C C . GLU A 1 132 ? -27.477 -2.234 18.233 1.00 79.38 132 GLU A C 1
ATOM 1042 O O . GLU A 1 132 ? -27.073 -2.559 17.115 1.00 79.38 132 GLU A O 1
ATOM 1047 N N . ALA A 1 133 ? -26.764 -1.434 19.032 1.00 69.25 133 ALA A N 1
ATOM 1048 C CA . ALA A 1 133 ? -25.431 -0.959 18.679 1.00 69.25 133 ALA A CA 1
ATOM 1049 C C . ALA A 1 133 ? -24.457 -2.129 18.456 1.00 69.25 133 ALA A C 1
ATOM 1051 O O . ALA A 1 133 ? -23.657 -2.078 17.522 1.00 69.25 133 ALA A O 1
ATOM 1052 N N . LEU A 1 134 ? -24.579 -3.204 19.241 1.00 67.50 134 LEU A N 1
ATOM 1053 C CA . LEU A 1 134 ? -23.787 -4.427 19.088 1.00 67.50 134 LEU A CA 1
ATOM 1054 C C . LEU A 1 134 ? -24.130 -5.217 17.833 1.00 67.50 134 LEU A C 1
ATOM 1056 O O . LEU A 1 134 ? -23.222 -5.553 17.083 1.00 67.50 134 LEU A O 1
ATOM 1060 N N . ALA A 1 135 ? -25.413 -5.456 17.562 1.00 75.38 135 ALA A N 1
ATOM 1061 C CA . ALA A 1 135 ? -25.827 -6.154 16.345 1.00 75.38 135 ALA A CA 1
ATOM 1062 C C . ALA A 1 135 ? -25.363 -5.397 15.083 1.00 75.38 135 ALA A C 1
ATOM 1064 O O . ALA A 1 135 ? -24.850 -5.989 14.131 1.00 75.38 135 ALA A O 1
ATOM 1065 N N . ARG A 1 136 ? -25.449 -4.056 15.105 1.00 75.50 136 ARG A N 1
ATOM 1066 C CA . ARG A 1 136 ? -24.881 -3.199 14.052 1.00 75.50 136 ARG A CA 1
ATOM 1067 C C . ARG A 1 136 ? -23.359 -3.323 13.972 1.00 75.50 136 ARG A C 1
ATOM 1069 O O . ARG A 1 136 ? -22.812 -3.313 1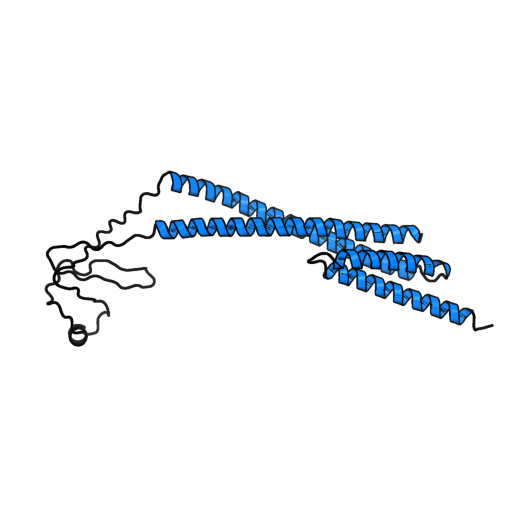2.873 1.00 75.50 136 ARG A O 1
ATOM 1076 N N . ALA A 1 137 ? -22.668 -3.421 15.106 1.00 68.81 137 ALA A N 1
ATOM 1077 C CA . ALA A 1 137 ? -21.220 -3.586 15.138 1.00 68.81 137 ALA A CA 1
ATOM 1078 C C . ALA A 1 137 ? -20.785 -4.951 14.577 1.00 68.81 137 ALA A C 1
ATOM 1080 O O . ALA A 1 137 ? -19.825 -4.998 13.812 1.00 68.81 137 ALA A O 1
ATOM 1081 N N . GLU A 1 138 ? -21.482 -6.041 14.901 1.00 73.19 138 GLU A N 1
ATOM 1082 C CA . GLU A 1 138 ? -21.219 -7.399 14.399 1.00 73.19 138 GLU A CA 1
ATOM 1083 C C . GLU A 1 138 ? -21.421 -7.502 12.884 1.00 73.19 138 GLU A C 1
ATOM 1085 O O . GLU A 1 138 ? -20.520 -7.960 12.183 1.00 73.19 138 GLU A O 1
ATOM 1090 N N . SER A 1 139 ? -22.529 -6.975 12.347 1.00 79.25 139 SER A N 1
ATOM 1091 C CA . SER A 1 139 ? -22.740 -6.900 10.890 1.00 79.25 139 SER A CA 1
ATOM 1092 C C . SER A 1 139 ? -21.606 -6.137 10.200 1.00 79.25 139 SER A C 1
ATOM 1094 O O . SER A 1 139 ? -21.049 -6.602 9.207 1.00 79.25 139 SER A O 1
ATOM 1096 N N . LYS A 1 140 ? -21.187 -5.005 10.783 1.00 80.00 140 LYS A N 1
ATOM 1097 C CA . LYS A 1 140 ? -20.051 -4.222 10.283 1.00 80.00 140 LYS A CA 1
ATOM 1098 C C . LYS A 1 140 ? -18.715 -4.966 10.384 1.00 80.00 140 LYS A C 1
ATOM 1100 O O . LYS A 1 140 ? -17.778 -4.587 9.693 1.00 80.00 140 LYS A O 1
ATOM 1105 N N . GLU A 1 141 ? -18.584 -6.010 11.211 1.00 79.44 141 GLU A N 1
ATOM 1106 C CA . GLU A 1 141 ? -17.360 -6.826 11.261 1.00 79.44 141 GLU A CA 1
ATOM 1107 C C . GLU A 1 141 ? -17.134 -7.602 9.981 1.00 79.44 141 GLU A C 1
ATOM 1109 O O . GLU A 1 141 ? -16.023 -7.610 9.456 1.00 79.44 141 GLU A O 1
ATOM 1114 N N . GLY A 1 142 ? -18.194 -8.264 9.509 1.00 78.62 142 GLY A N 1
ATOM 1115 C CA . GLY A 1 142 ? -18.148 -9.041 8.282 1.00 78.62 142 GLY A CA 1
ATOM 1116 C C . GLY A 1 142 ? -17.756 -8.141 7.119 1.00 78.62 142 GLY A C 1
ATOM 1117 O O . GLY A 1 142 ? -16.818 -8.457 6.389 1.00 78.62 142 GLY A O 1
ATOM 1118 N N . ASP A 1 143 ? -18.396 -6.975 7.030 1.00 79.12 143 ASP A N 1
ATOM 1119 C CA . ASP A 1 143 ? -18.120 -5.978 5.997 1.00 79.12 143 ASP A CA 1
ATOM 1120 C C . ASP A 1 143 ? -16.682 -5.447 6.074 1.00 79.12 143 ASP A C 1
ATOM 1122 O O . ASP A 1 143 ? -15.991 -5.400 5.057 1.00 79.12 143 ASP A O 1
ATOM 1126 N N . LEU A 1 144 ? -16.190 -5.111 7.273 1.00 82.88 144 LEU A N 1
ATOM 1127 C CA . LEU A 1 144 ? -14.813 -4.644 7.473 1.00 82.88 144 LEU A CA 1
ATOM 1128 C C . LEU A 1 144 ? -13.783 -5.717 7.117 1.00 82.88 144 LEU A C 1
ATOM 1130 O O . LEU A 1 144 ? -12.771 -5.411 6.486 1.00 82.88 144 LEU A O 1
ATOM 1134 N N . ARG A 1 145 ? -14.025 -6.976 7.496 1.00 83.62 145 ARG A N 1
ATOM 1135 C CA . ARG A 1 145 ? -13.138 -8.094 7.158 1.00 83.62 145 ARG A CA 1
ATOM 1136 C C . ARG A 1 145 ? -13.083 -8.308 5.647 1.00 83.62 145 ARG A C 1
ATOM 1138 O O . ARG A 1 145 ? -11.989 -8.383 5.094 1.00 83.62 145 ARG A O 1
ATOM 1145 N N . ASN A 1 146 ? -14.237 -8.329 4.983 1.00 75.25 146 ASN A N 1
ATOM 1146 C CA . ASN A 1 146 ? -14.321 -8.470 3.529 1.00 75.25 146 ASN A CA 1
ATOM 1147 C C . ASN A 1 146 ? -13.647 -7.286 2.810 1.00 75.25 146 ASN A C 1
ATOM 1149 O O . ASN A 1 146 ? -12.931 -7.479 1.829 1.00 75.25 146 ASN A O 1
ATOM 1153 N N . ALA A 1 147 ? -13.823 -6.060 3.317 1.00 73.56 147 ALA A N 1
ATOM 1154 C CA . ALA A 1 147 ? -13.168 -4.868 2.783 1.00 73.56 147 ALA A CA 1
ATOM 1155 C C . ALA A 1 147 ? -11.638 -4.930 2.927 1.00 73.56 147 ALA A C 1
ATOM 1157 O O . ALA A 1 147 ? -10.928 -4.576 1.986 1.00 73.56 147 ALA A O 1
ATOM 1158 N N . LYS A 1 148 ? -11.121 -5.426 4.062 1.00 81.62 148 LYS A N 1
ATOM 1159 C CA . LYS A 1 148 ? -9.678 -5.644 4.265 1.00 81.62 148 LYS A CA 1
ATOM 1160 C C . LYS A 1 148 ? -9.114 -6.684 3.310 1.00 81.62 148 LYS A C 1
ATOM 1162 O O . LYS A 1 148 ? -8.081 -6.440 2.697 1.00 81.62 148 LYS A O 1
ATOM 1167 N N . GLU A 1 149 ? -9.790 -7.820 3.165 1.00 80.38 149 GLU A N 1
ATOM 1168 C CA . GLU A 1 149 ? -9.367 -8.869 2.235 1.00 80.38 149 GLU A CA 1
ATOM 1169 C C . GLU A 1 149 ? -9.341 -8.347 0.792 1.00 80.38 149 GLU A C 1
ATOM 1171 O O . GLU A 1 149 ? -8.377 -8.567 0.058 1.00 80.38 149 GLU A O 1
ATOM 1176 N N . LEU A 1 150 ? -10.358 -7.573 0.402 1.00 77.50 150 LEU A N 1
ATOM 1177 C CA . LEU A 1 150 ? -10.408 -6.927 -0.904 1.00 77.50 150 LEU A CA 1
ATOM 1178 C C . LEU A 1 150 ? -9.261 -5.924 -1.097 1.00 77.50 150 LEU A C 1
ATOM 1180 O O . LEU A 1 150 ? -8.617 -5.947 -2.148 1.00 77.50 150 LEU A O 1
ATOM 1184 N N . ALA A 1 151 ? -8.996 -5.063 -0.110 1.00 75.12 151 ALA A N 1
ATOM 1185 C CA . ALA A 1 151 ? -7.903 -4.092 -0.158 1.00 75.12 151 ALA A CA 1
ATOM 1186 C C . ALA A 1 151 ? -6.538 -4.789 -0.274 1.00 75.12 151 ALA A C 1
ATOM 1188 O O . ALA A 1 151 ? -5.740 -4.432 -1.141 1.00 75.12 151 ALA A O 1
ATOM 1189 N N . GLN A 1 152 ? -6.306 -5.841 0.516 1.00 84.31 152 GLN A N 1
ATOM 1190 C CA . GLN A 1 152 ? -5.081 -6.638 0.462 1.00 84.31 152 GLN A CA 1
ATOM 1191 C C . GLN A 1 152 ? -4.902 -7.301 -0.909 1.00 84.31 152 GLN A C 1
ATOM 1193 O O . GLN A 1 152 ? -3.859 -7.148 -1.541 1.00 84.31 152 GLN A O 1
ATOM 1198 N N . LYS A 1 153 ? -5.950 -7.949 -1.432 1.00 84.06 153 LYS A N 1
ATOM 1199 C CA . LYS A 1 153 ? -5.929 -8.568 -2.765 1.00 84.06 153 LYS A CA 1
ATOM 1200 C C . LYS A 1 153 ? -5.614 -7.554 -3.869 1.00 84.06 153 LYS A C 1
ATOM 1202 O O . LYS A 1 153 ? -4.913 -7.878 -4.828 1.00 84.06 153 LYS A O 1
ATOM 1207 N N . ARG A 1 154 ? -6.130 -6.325 -3.757 1.00 78.25 154 ARG A N 1
ATOM 1208 C CA . ARG A 1 154 ? -5.824 -5.235 -4.697 1.00 78.25 154 ARG A CA 1
ATOM 1209 C C . ARG A 1 154 ? -4.369 -4.789 -4.590 1.00 78.25 154 ARG A C 1
ATOM 1211 O O . ARG A 1 154 ? -3.724 -4.652 -5.626 1.00 78.25 154 ARG A O 1
ATOM 1218 N N . LEU A 1 155 ? -3.842 -4.631 -3.377 1.00 81.94 155 LEU A N 1
ATOM 1219 C CA . LEU A 1 155 ? -2.433 -4.303 -3.154 1.00 81.94 155 LEU A CA 1
ATOM 1220 C C . LEU A 1 155 ? -1.492 -5.364 -3.722 1.00 81.94 155 LEU A C 1
ATOM 1222 O O . LEU A 1 155 ? -0.507 -5.012 -4.367 1.00 81.94 155 LEU A O 1
ATOM 1226 N N . ASP A 1 156 ? -1.805 -6.644 -3.539 1.00 85.88 156 ASP A N 1
ATOM 1227 C CA . ASP A 1 156 ? -0.991 -7.740 -4.068 1.00 85.88 156 ASP A CA 1
ATOM 1228 C C . ASP A 1 156 ? -0.998 -7.758 -5.602 1.00 85.88 156 ASP A C 1
ATOM 1230 O O . ASP A 1 156 ? 0.054 -7.907 -6.226 1.00 85.88 156 ASP A O 1
ATOM 1234 N N . GLY A 1 157 ? -2.157 -7.504 -6.221 1.00 82.69 157 GLY A N 1
ATOM 1235 C CA . GLY A 1 157 ? -2.263 -7.341 -7.673 1.00 82.69 157 GLY A CA 1
ATOM 1236 C C . GLY A 1 157 ? -1.439 -6.163 -8.204 1.00 82.69 157 GLY A C 1
ATOM 1237 O O . GLY A 1 157 ? -0.715 -6.309 -9.186 1.00 82.69 157 GLY A O 1
ATOM 1238 N N . ILE A 1 158 ? -1.489 -5.010 -7.529 1.00 78.19 158 ILE A N 1
ATOM 1239 C CA . ILE A 1 158 ? -0.691 -3.833 -7.904 1.00 78.19 158 ILE A CA 1
ATOM 1240 C C . ILE A 1 158 ? 0.805 -4.130 -7.775 1.00 78.19 158 ILE A C 1
ATOM 1242 O O . ILE A 1 158 ? 1.568 -3.810 -8.683 1.00 78.19 158 ILE A O 1
ATOM 1246 N N . LYS A 1 159 ? 1.237 -4.774 -6.684 1.00 86.12 159 LYS A N 1
ATOM 1247 C CA . LYS A 1 159 ? 2.642 -5.170 -6.491 1.00 86.12 159 LYS A CA 1
ATOM 1248 C C . LYS A 1 159 ? 3.122 -6.094 -7.606 1.00 86.12 159 LYS A C 1
ATOM 1250 O O . LYS A 1 159 ? 4.198 -5.864 -8.150 1.00 86.12 159 LYS A O 1
ATOM 1255 N N . PHE A 1 160 ? 2.315 -7.087 -7.975 1.00 89.25 160 PHE A N 1
ATOM 1256 C CA . PHE A 1 160 ? 2.631 -8.002 -9.068 1.00 89.25 160 PHE A CA 1
ATOM 1257 C C . PHE A 1 160 ? 2.818 -7.268 -10.406 1.00 89.25 160 PHE A C 1
ATOM 1259 O O . PHE A 1 160 ? 3.841 -7.445 -11.070 1.00 89.25 160 PHE A O 1
ATOM 1266 N N . GLU A 1 161 ? 1.876 -6.400 -10.785 1.00 80.38 161 GLU A N 1
ATOM 1267 C CA . GLU A 1 161 ? 1.969 -5.625 -12.030 1.00 80.38 161 GLU A CA 1
ATOM 1268 C C . GLU A 1 161 ? 3.148 -4.638 -12.009 1.00 80.38 161 GLU A C 1
ATOM 1270 O O . GLU A 1 161 ? 3.818 -4.447 -13.027 1.00 80.38 161 GLU A O 1
ATOM 1275 N N . MET A 1 162 ? 3.467 -4.055 -10.846 1.00 82.19 162 MET A N 1
ATOM 1276 C CA . MET A 1 162 ? 4.672 -3.241 -10.674 1.00 82.19 162 MET A CA 1
ATOM 1277 C C . MET A 1 162 ? 5.930 -4.061 -10.939 1.00 82.19 162 MET A C 1
ATOM 1279 O O . MET A 1 162 ? 6.734 -3.640 -11.764 1.00 82.19 162 MET A O 1
ATOM 1283 N N . THR A 1 163 ? 6.091 -5.231 -10.315 1.00 86.25 163 THR A N 1
ATOM 1284 C CA . THR A 1 163 ? 7.246 -6.112 -10.555 1.00 86.25 163 THR A CA 1
ATOM 1285 C C . THR A 1 163 ? 7.378 -6.472 -12.032 1.00 86.25 163 THR A C 1
ATOM 1287 O O . THR A 1 163 ? 8.458 -6.334 -12.600 1.00 86.25 163 THR A O 1
ATOM 1290 N N . LYS A 1 164 ? 6.271 -6.819 -12.694 1.00 86.62 164 LYS A N 1
ATOM 1291 C CA . LYS A 1 164 ? 6.262 -7.104 -14.132 1.00 86.62 164 LYS A CA 1
ATOM 1292 C C . LYS A 1 164 ? 6.735 -5.910 -14.968 1.00 86.62 164 LYS A C 1
ATOM 1294 O O . LYS A 1 164 ? 7.587 -6.070 -15.836 1.00 86.62 164 LYS A O 1
ATOM 1299 N N . ALA A 1 165 ? 6.243 -4.704 -14.681 1.00 79.56 165 ALA A N 1
ATOM 1300 C CA . ALA A 1 165 ? 6.681 -3.496 -15.381 1.00 79.56 165 ALA A CA 1
ATOM 1301 C C . ALA A 1 165 ? 8.168 -3.177 -15.131 1.00 79.56 165 ALA A C 1
ATOM 1303 O O . ALA A 1 165 ? 8.850 -2.668 -16.020 1.00 79.56 165 ALA A O 1
ATOM 1304 N N . GLN A 1 166 ? 8.688 -3.482 -13.939 1.00 84.94 166 GLN A N 1
ATOM 1305 C CA . GLN A 1 166 ? 10.114 -3.344 -13.633 1.00 84.94 166 GLN A CA 1
ATOM 1306 C C . GLN A 1 166 ? 10.964 -4.334 -14.442 1.00 84.94 166 GLN A C 1
ATOM 1308 O O . GLN A 1 166 ? 11.997 -3.949 -14.992 1.00 84.94 166 GLN A O 1
ATOM 1313 N N . ASP A 1 167 ? 10.519 -5.583 -14.558 1.00 89.06 167 ASP A N 1
ATOM 1314 C CA . ASP A 1 167 ? 11.190 -6.604 -15.366 1.00 89.06 167 ASP A CA 1
ATOM 1315 C C . ASP A 1 167 ? 11.154 -6.267 -16.862 1.00 89.06 167 ASP A C 1
ATOM 1317 O O . ASP A 1 167 ? 12.160 -6.433 -17.559 1.00 89.06 167 ASP A O 1
ATOM 1321 N N . ASP A 1 168 ? 10.049 -5.694 -17.344 1.00 84.50 168 ASP A N 1
ATOM 1322 C CA . ASP A 1 168 ? 9.943 -5.175 -18.707 1.00 84.50 168 ASP A CA 1
ATOM 1323 C C . ASP A 1 168 ? 10.975 -4.065 -18.964 1.00 84.50 168 ASP A C 1
ATOM 1325 O O . ASP A 1 168 ? 11.645 -4.084 -19.999 1.00 84.50 168 ASP A O 1
ATOM 1329 N N . ILE A 1 169 ? 11.176 -3.134 -18.020 1.00 82.31 169 ILE A N 1
ATOM 1330 C CA . ILE A 1 169 ? 12.220 -2.099 -18.132 1.00 82.31 169 ILE A CA 1
ATOM 1331 C C . ILE A 1 169 ? 13.607 -2.733 -18.214 1.00 82.31 169 ILE A C 1
ATOM 1333 O O . ILE A 1 169 ? 14.372 -2.376 -19.110 1.00 82.31 169 ILE A O 1
ATOM 1337 N N . ARG A 1 170 ? 13.932 -3.685 -17.329 1.00 86.56 170 ARG A N 1
ATOM 1338 C CA . ARG A 1 170 ? 15.235 -4.375 -17.343 1.00 86.56 170 ARG A CA 1
ATOM 1339 C C . ARG A 1 170 ? 15.485 -5.049 -18.692 1.00 86.56 170 ARG A C 1
ATOM 1341 O O . ARG A 1 170 ? 16.501 -4.793 -19.332 1.00 86.56 170 ARG A O 1
ATOM 1348 N N . SER A 1 171 ? 14.507 -5.818 -19.169 1.00 89.81 171 SER A N 1
ATOM 1349 C CA . SER A 1 171 ? 14.541 -6.495 -20.471 1.00 89.81 171 SER A CA 1
ATOM 1350 C C . SER A 1 171 ? 14.711 -5.514 -21.636 1.00 89.81 171 SER A C 1
ATOM 1352 O O . SER A 1 171 ? 15.494 -5.762 -22.557 1.00 89.81 171 SER A O 1
ATOM 1354 N N . LEU A 1 172 ? 14.016 -4.373 -21.608 1.00 85.44 172 LEU A N 1
ATOM 1355 C CA . LEU A 1 172 ? 14.145 -3.333 -22.629 1.00 85.44 172 LEU A CA 1
ATOM 1356 C C . LEU A 1 172 ? 15.530 -2.683 -22.612 1.00 85.44 172 LEU A C 1
ATOM 1358 O O . LEU A 1 172 ? 16.107 -2.510 -23.683 1.00 85.44 172 LEU A O 1
ATOM 1362 N N . VAL A 1 173 ? 16.078 -2.370 -21.435 1.00 82.06 173 VAL A N 1
ATOM 1363 C CA . VAL A 1 173 ? 17.436 -1.822 -21.279 1.00 82.06 173 VAL A CA 1
ATOM 1364 C C . VAL A 1 173 ? 18.484 -2.817 -21.784 1.00 82.06 173 VAL A C 1
ATOM 1366 O O . VAL A 1 173 ? 19.394 -2.429 -22.518 1.00 82.06 173 VAL A O 1
ATOM 1369 N N . ASP A 1 174 ? 18.334 -4.105 -21.486 1.00 85.94 174 ASP A N 1
ATOM 1370 C CA . ASP A 1 174 ? 19.258 -5.138 -21.959 1.00 85.94 174 ASP A CA 1
ATOM 1371 C C . ASP A 1 174 ? 19.202 -5.297 -23.485 1.00 85.94 174 ASP A C 1
ATOM 1373 O O . ASP A 1 174 ? 20.242 -5.289 -24.152 1.00 85.94 174 ASP A O 1
ATOM 1377 N N . LYS A 1 175 ? 17.999 -5.339 -24.075 1.00 84.19 175 LYS A N 1
ATOM 1378 C CA . LYS A 1 175 ? 17.816 -5.334 -25.541 1.00 84.19 175 LYS A CA 1
ATOM 1379 C C . LYS A 1 175 ? 18.424 -4.087 -26.174 1.00 84.19 175 LYS A C 1
ATOM 1381 O O . LYS A 1 175 ? 19.088 -4.166 -27.208 1.00 84.19 175 LYS A O 1
ATOM 1386 N N . TYR A 1 176 ? 18.226 -2.935 -25.545 1.00 80.06 176 TYR A N 1
ATOM 1387 C CA . TYR A 1 176 ? 18.788 -1.669 -25.993 1.00 80.06 176 TYR A CA 1
ATOM 1388 C C . TYR A 1 176 ? 20.323 -1.705 -26.003 1.00 80.06 176 TYR A C 1
ATOM 1390 O O . TYR A 1 176 ? 20.952 -1.316 -26.988 1.00 80.06 176 TYR A O 1
ATOM 1398 N N . ASN A 1 177 ? 20.930 -2.272 -24.958 1.00 77.75 177 ASN A N 1
ATOM 1399 C CA . ASN A 1 177 ? 22.375 -2.463 -24.845 1.00 77.75 177 ASN A CA 1
ATOM 1400 C C . ASN A 1 177 ? 22.948 -3.460 -25.867 1.00 77.75 177 ASN A C 1
ATOM 1402 O O . ASN A 1 177 ? 24.107 -3.323 -26.268 1.00 77.75 177 ASN A O 1
ATOM 1406 N N . GLN A 1 178 ? 22.173 -4.451 -26.311 1.00 82.44 178 GLN A N 1
ATOM 1407 C CA . GLN A 1 178 ? 22.603 -5.395 -27.350 1.00 82.44 178 GLN A CA 1
ATOM 1408 C C . GLN A 1 178 ? 22.663 -4.743 -28.739 1.00 82.44 178 GLN A C 1
ATOM 1410 O O .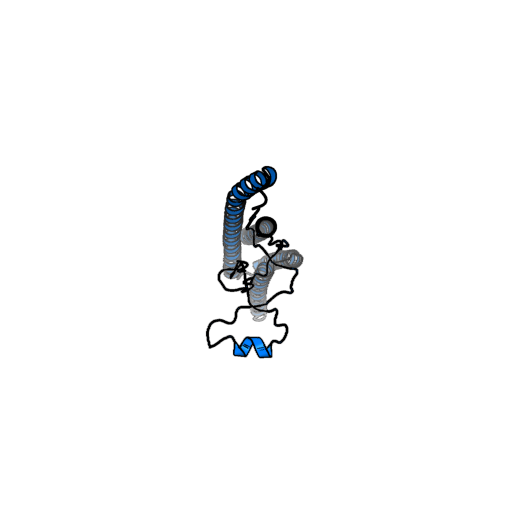 GLN A 1 178 ? 23.572 -5.027 -29.517 1.00 82.44 178 GLN A O 1
ATOM 1415 N N . ILE A 1 179 ? 21.734 -3.832 -29.041 1.00 79.25 179 ILE A N 1
ATOM 1416 C CA . ILE A 1 179 ? 21.605 -3.211 -30.370 1.00 79.25 179 ILE A CA 1
ATOM 1417 C C . ILE A 1 179 ? 22.566 -2.013 -30.544 1.00 79.25 179 ILE A C 1
ATOM 1419 O O . ILE A 1 179 ? 22.898 -1.627 -31.666 1.00 79.25 179 ILE A O 1
ATOM 1423 N N . SER A 1 180 ? 23.071 -1.430 -29.451 1.00 63.31 180 SER A N 1
ATOM 1424 C CA . SER A 1 180 ? 23.719 -0.107 -29.442 1.00 63.31 180 SER A CA 1
ATOM 1425 C C . SER A 1 180 ? 25.155 -0.002 -29.980 1.00 63.31 180 SER A C 1
ATOM 1427 O O . SER A 1 180 ? 25.841 0.983 -29.721 1.00 63.31 180 SER A O 1
ATOM 1429 N N . LEU A 1 181 ? 25.650 -0.954 -30.774 1.00 67.69 181 LEU A N 1
ATOM 1430 C CA . LEU A 1 181 ? 27.044 -0.922 -31.253 1.00 67.69 181 LEU A CA 1
ATOM 1431 C C . LEU A 1 181 ? 27.337 0.126 -32.350 1.00 67.69 181 LEU A C 1
ATOM 1433 O O . LEU A 1 181 ?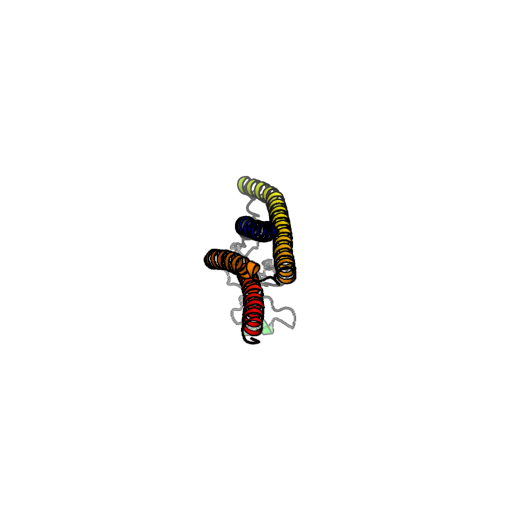 28.483 0.219 -32.794 1.00 67.69 181 LEU A O 1
ATOM 1437 N N . SER A 1 182 ? 26.349 0.916 -32.788 1.00 69.25 182 SER A N 1
ATOM 1438 C CA . SER A 1 182 ? 26.522 1.939 -33.832 1.00 69.25 182 SER A CA 1
ATOM 1439 C C . SER A 1 182 ? 26.732 3.349 -33.259 1.00 69.25 182 SER A C 1
ATOM 1441 O O . SER A 1 182 ? 26.123 3.728 -32.260 1.00 69.25 182 SER A O 1
ATOM 1443 N N . ARG A 1 183 ? 27.568 4.167 -33.920 1.00 69.94 183 ARG A N 1
ATOM 1444 C CA . ARG A 1 183 ? 27.872 5.560 -33.515 1.00 69.94 183 ARG A CA 1
ATOM 1445 C C . ARG A 1 183 ? 26.616 6.443 -33.440 1.00 69.94 183 ARG A C 1
ATOM 1447 O O . ARG A 1 183 ? 26.518 7.291 -32.560 1.00 69.94 183 ARG A O 1
ATOM 1454 N N . ASN A 1 184 ? 25.633 6.185 -34.305 1.00 72.81 184 ASN A N 1
ATOM 1455 C CA . ASN A 1 184 ? 24.359 6.914 -34.354 1.00 72.81 184 ASN A CA 1
ATOM 1456 C C . ASN A 1 184 ? 23.438 6.606 -33.159 1.00 72.81 184 ASN A C 1
ATOM 1458 O O . ASN A 1 184 ? 22.408 7.251 -32.995 1.00 72.81 184 ASN A O 1
ATOM 1462 N N . PHE A 1 185 ? 23.796 5.637 -32.314 1.00 80.94 185 PHE A N 1
ATOM 1463 C CA . PHE A 1 185 ? 22.985 5.217 -31.175 1.00 80.94 185 PHE A CA 1
ATOM 1464 C C . PHE A 1 185 ? 23.291 5.990 -29.881 1.00 80.94 185 PHE A C 1
ATOM 1466 O O . PHE A 1 185 ? 22.489 5.974 -28.951 1.00 80.94 185 PHE A O 1
ATOM 1473 N N . ALA A 1 186 ? 24.414 6.713 -29.813 1.00 83.19 186 ALA A N 1
ATOM 1474 C CA . ALA A 1 186 ? 24.797 7.471 -28.618 1.00 83.19 186 ALA A CA 1
ATOM 1475 C C . ALA A 1 186 ? 23.783 8.574 -28.257 1.00 83.19 186 ALA A C 1
ATOM 1477 O O . ALA A 1 186 ? 23.479 8.771 -27.082 1.00 83.19 186 ALA A O 1
ATOM 1478 N N . GLY A 1 187 ? 23.211 9.252 -29.261 1.00 84.25 187 GLY A N 1
ATOM 1479 C CA . GLY A 1 187 ? 22.183 10.277 -29.041 1.00 84.25 187 GLY A CA 1
ATOM 1480 C C . GLY A 1 187 ? 20.908 9.711 -28.411 1.00 84.25 187 GLY A C 1
ATOM 1481 O O . GLY A 1 187 ? 20.342 10.311 -27.501 1.00 84.25 187 GLY A O 1
ATOM 1482 N N . HIS A 1 188 ? 20.513 8.511 -28.831 1.00 83.62 188 HIS A N 1
ATOM 1483 C CA . HIS A 1 188 ? 19.375 7.796 -28.266 1.00 83.62 188 HIS A CA 1
ATOM 1484 C C . HIS A 1 188 ? 19.629 7.402 -26.798 1.00 83.62 188 HIS A C 1
ATOM 1486 O O . HIS A 1 188 ? 18.778 7.640 -25.940 1.00 83.62 188 HIS A O 1
ATOM 1492 N N . ILE A 1 189 ? 20.828 6.890 -26.473 1.00 84.38 189 ILE A N 1
ATOM 1493 C CA . ILE A 1 189 ? 21.193 6.549 -25.084 1.00 84.38 189 ILE A CA 1
ATOM 1494 C C . ILE A 1 189 ? 21.119 7.789 -24.183 1.00 84.38 189 ILE A C 1
ATOM 1496 O O . ILE A 1 189 ? 20.573 7.714 -23.084 1.00 84.38 189 ILE A O 1
ATOM 1500 N N . HIS A 1 190 ? 21.620 8.937 -24.647 1.00 88.56 190 HIS A N 1
ATOM 1501 C CA . HIS A 1 190 ? 21.511 10.194 -23.903 1.00 88.56 190 HIS A CA 1
ATOM 1502 C C . HIS A 1 190 ? 20.057 10.613 -23.665 1.00 88.56 190 HIS A C 1
ATOM 1504 O O . HIS A 1 190 ? 19.717 11.005 -22.550 1.00 88.56 190 HIS A O 1
ATOM 1510 N N . SER A 1 191 ? 19.197 10.498 -24.682 1.00 86.56 191 SER A N 1
ATOM 1511 C CA . SER A 1 191 ? 17.763 10.787 -24.550 1.00 86.56 191 SER A CA 1
ATOM 1512 C C . SER A 1 191 ? 17.114 9.919 -23.465 1.00 86.56 191 SER A C 1
ATOM 1514 O O . SER A 1 191 ? 16.456 10.432 -22.556 1.00 86.56 191 SER A O 1
ATOM 1516 N N . ALA A 1 192 ? 17.380 8.609 -23.494 1.00 86.00 192 ALA A N 1
ATOM 1517 C CA . ALA A 1 192 ? 16.863 7.665 -22.509 1.00 86.00 192 ALA A CA 1
ATOM 1518 C C . ALA A 1 192 ? 17.370 7.962 -21.085 1.00 86.00 192 ALA A C 1
ATOM 1520 O O . ALA A 1 192 ? 16.585 7.920 -20.137 1.00 86.00 192 ALA A O 1
ATOM 1521 N N . ILE A 1 193 ? 18.653 8.314 -20.927 1.00 90.00 193 ILE A N 1
ATOM 1522 C CA . ILE A 1 193 ? 19.222 8.731 -19.635 1.00 90.00 193 ILE A CA 1
ATOM 1523 C C . ILE A 1 193 ? 18.502 9.974 -19.108 1.00 90.00 193 ILE A C 1
ATOM 1525 O O . ILE A 1 193 ? 18.055 9.966 -17.965 1.00 90.00 193 ILE A O 1
ATOM 1529 N N . ASN A 1 194 ? 18.330 11.012 -19.931 1.00 91.38 194 ASN A N 1
ATOM 1530 C CA . ASN A 1 194 ? 17.669 12.252 -19.514 1.00 91.38 194 ASN A CA 1
ATOM 1531 C C . ASN A 1 194 ? 16.226 12.003 -19.049 1.00 91.38 194 ASN A C 1
ATOM 1533 O O . ASN A 1 194 ? 15.793 12.543 -18.028 1.00 91.38 194 ASN A O 1
ATOM 1537 N N . MET A 1 195 ? 15.490 11.151 -19.768 1.00 89.00 195 MET A N 1
ATOM 1538 C CA . MET A 1 195 ? 14.138 10.738 -19.390 1.00 89.00 195 MET A CA 1
ATOM 1539 C C . MET A 1 195 ? 14.126 10.008 -18.037 1.00 89.00 195 MET A C 1
ATOM 1541 O O . MET A 1 195 ? 13.318 10.327 -17.161 1.00 89.00 195 MET A O 1
ATOM 1545 N N . LEU A 1 196 ? 15.044 9.058 -17.836 1.00 88.31 196 LEU A N 1
ATOM 1546 C CA . LEU A 1 196 ? 15.178 8.331 -16.573 1.00 88.31 196 LEU A CA 1
ATOM 1547 C C . LEU A 1 196 ? 15.582 9.258 -15.421 1.00 88.31 196 LEU A C 1
ATOM 1549 O O . LEU A 1 196 ? 15.044 9.141 -14.324 1.00 88.31 196 LEU A O 1
ATOM 1553 N N . GLU A 1 197 ? 16.480 10.216 -15.647 1.00 94.25 197 GLU A N 1
ATOM 1554 C CA . GLU A 1 197 ? 16.888 11.194 -14.636 1.00 94.25 197 GLU A CA 1
ATOM 1555 C C . GLU A 1 197 ? 15.743 12.114 -14.218 1.00 94.25 197 GLU A C 1
ATOM 1557 O O . GLU A 1 197 ? 15.562 12.363 -13.021 1.00 94.25 197 GLU A O 1
ATOM 1562 N N . PHE A 1 198 ? 14.956 12.598 -15.182 1.00 91.06 198 PHE A N 1
ATOM 1563 C CA . PHE A 1 198 ? 13.743 13.360 -14.901 1.00 91.06 198 PHE A CA 1
ATOM 1564 C C . PHE A 1 198 ? 12.784 12.537 -14.036 1.00 91.06 198 PHE A C 1
ATOM 1566 O O . PHE A 1 198 ? 12.314 13.006 -12.996 1.00 91.06 198 PHE A O 1
ATOM 1573 N N . ARG A 1 199 ? 12.563 11.270 -14.406 1.00 87.06 199 ARG A N 1
ATOM 1574 C CA . ARG A 1 199 ? 11.677 10.377 -13.659 1.00 87.06 199 ARG A CA 1
ATOM 1575 C C . ARG A 1 199 ? 12.194 10.053 -12.262 1.00 87.06 199 ARG A C 1
ATOM 1577 O O . ARG A 1 199 ? 11.407 10.012 -11.320 1.00 87.06 199 ARG A O 1
ATOM 1584 N N . ARG A 1 200 ? 13.506 9.878 -12.102 1.00 94.81 200 ARG A N 1
ATOM 1585 C CA . ARG A 1 200 ? 14.151 9.683 -10.799 1.00 94.81 200 ARG A CA 1
ATOM 1586 C C . ARG A 1 200 ? 13.873 10.861 -9.870 1.00 94.81 200 ARG A C 1
ATOM 1588 O O . ARG A 1 200 ? 13.499 10.635 -8.726 1.00 94.81 200 ARG A O 1
ATOM 1595 N N . LYS A 1 201 ? 14.023 12.097 -10.360 1.00 94.44 201 LYS A N 1
ATOM 1596 C CA . LYS A 1 201 ? 13.760 13.316 -9.576 1.00 94.44 201 LYS A CA 1
ATOM 1597 C C . LYS A 1 201 ? 12.295 13.406 -9.138 1.00 94.44 201 LYS A C 1
ATOM 1599 O O . LYS A 1 201 ? 12.030 13.696 -7.977 1.00 94.44 201 LYS A O 1
ATOM 1604 N N . ASP A 1 202 ? 11.357 13.100 -10.038 1.00 87.50 202 ASP A N 1
ATOM 1605 C CA . ASP A 1 202 ? 9.923 13.033 -9.711 1.00 87.50 202 ASP A CA 1
ATOM 1606 C C . ASP A 1 202 ? 9.643 11.992 -8.612 1.00 87.50 202 ASP A C 1
ATOM 1608 O O . ASP A 1 202 ? 8.975 12.293 -7.624 1.00 87.50 202 ASP A O 1
ATOM 1612 N N . LEU A 1 203 ? 10.209 10.787 -8.730 1.00 88.69 203 LEU A N 1
ATOM 1613 C CA . LEU A 1 203 ? 10.046 9.725 -7.733 1.00 88.69 203 LEU A CA 1
ATOM 1614 C C . LEU A 1 203 ? 10.679 10.078 -6.382 1.00 88.69 203 LEU A C 1
ATOM 1616 O O . LEU A 1 203 ? 10.073 9.795 -5.354 1.00 88.69 203 LEU A O 1
ATOM 1620 N N . GLN A 1 204 ? 11.842 10.733 -6.362 1.00 94.12 204 GLN A N 1
ATOM 1621 C CA . GLN A 1 204 ? 12.524 11.151 -5.129 1.00 94.12 204 GLN A CA 1
ATOM 1622 C C . GLN A 1 204 ? 11.700 12.128 -4.280 1.00 94.12 204 GLN A C 1
ATOM 1624 O O . GLN A 1 204 ? 11.881 12.180 -3.068 1.00 94.12 204 GLN A O 1
ATOM 1629 N N . SER A 1 205 ? 10.793 12.888 -4.901 1.00 91.50 205 SER A N 1
ATOM 1630 C CA . SER A 1 205 ? 9.900 13.807 -4.186 1.00 91.50 205 SER A CA 1
ATOM 1631 C C . SER A 1 205 ? 8.733 13.111 -3.471 1.00 91.50 205 SER A C 1
ATOM 1633 O O . SER A 1 205 ? 8.053 13.729 -2.654 1.00 91.50 205 SER A O 1
ATOM 1635 N N . LYS A 1 206 ? 8.485 11.832 -3.777 1.00 86.62 206 LYS A N 1
ATOM 1636 C CA . LYS A 1 206 ? 7.326 11.070 -3.302 1.00 86.62 206 LYS A CA 1
ATOM 1637 C C . LYS A 1 206 ? 7.741 10.111 -2.176 1.00 86.62 206 LYS A C 1
ATOM 1639 O O . LYS A 1 206 ? 8.826 9.535 -2.241 1.00 86.62 206 LYS A O 1
ATOM 1644 N N . PRO A 1 207 ? 6.908 9.910 -1.141 1.00 88.19 207 PRO A N 1
ATOM 1645 C CA . PRO A 1 207 ? 7.199 8.942 -0.087 1.00 88.19 207 PRO A CA 1
ATOM 1646 C C . PRO A 1 207 ? 7.120 7.504 -0.623 1.00 88.19 207 PRO A C 1
ATOM 1648 O O . PRO A 1 207 ? 6.407 7.221 -1.582 1.00 88.19 207 PRO A O 1
ATOM 1651 N N . ASN A 1 208 ? 7.823 6.573 0.027 1.00 88.06 208 ASN A N 1
ATOM 1652 C CA . ASN A 1 208 ? 7.766 5.133 -0.271 1.00 88.06 208 ASN A CA 1
ATOM 1653 C C . ASN A 1 208 ? 8.136 4.740 -1.721 1.00 88.06 208 ASN A C 1
ATOM 1655 O O . ASN A 1 208 ? 7.700 3.696 -2.203 1.00 88.06 208 ASN A O 1
ATOM 1659 N N . THR A 1 209 ? 8.947 5.538 -2.421 1.00 90.06 209 THR A N 1
ATOM 1660 C CA . THR A 1 209 ? 9.406 5.279 -3.806 1.00 90.06 209 THR A CA 1
ATOM 1661 C C . THR A 1 209 ? 10.832 4.734 -3.904 1.00 90.06 209 THR A C 1
ATOM 1663 O O . THR A 1 209 ? 11.423 4.716 -4.984 1.00 90.06 209 THR A O 1
ATOM 1666 N N . LYS A 1 210 ? 11.442 4.331 -2.782 1.00 92.38 210 LYS A N 1
ATOM 1667 C CA . LYS A 1 210 ? 12.868 3.975 -2.741 1.00 92.38 210 LYS A CA 1
ATOM 1668 C C . LYS A 1 210 ? 13.227 2.870 -3.740 1.00 92.38 210 LYS A C 1
ATOM 1670 O O . LYS A 1 210 ? 14.184 3.026 -4.486 1.00 92.38 210 LYS A O 1
ATOM 1675 N N . ALA A 1 211 ? 12.431 1.804 -3.802 1.00 88.38 211 ALA A N 1
ATOM 1676 C CA . ALA A 1 211 ? 12.684 0.690 -4.713 1.00 88.38 211 ALA A CA 1
ATOM 1677 C C . ALA A 1 211 ? 12.619 1.123 -6.191 1.00 88.38 211 ALA A C 1
ATOM 1679 O O . ALA A 1 211 ? 13.422 0.691 -7.015 1.00 88.38 211 ALA A O 1
ATOM 1680 N N . GLU A 1 212 ? 11.680 2.005 -6.529 1.00 87.94 212 GLU A N 1
ATOM 1681 C CA . GLU A 1 212 ? 11.512 2.556 -7.869 1.00 87.94 212 GLU A CA 1
ATOM 1682 C C . GLU A 1 212 ? 12.662 3.514 -8.228 1.00 87.94 212 GLU A C 1
ATOM 1684 O O . GLU A 1 212 ? 13.170 3.474 -9.349 1.00 87.94 212 GLU A O 1
ATOM 1689 N N . VAL A 1 213 ? 13.120 4.335 -7.276 1.00 93.06 213 VAL A N 1
ATOM 1690 C CA . VAL A 1 213 ? 14.301 5.203 -7.430 1.00 93.06 213 VAL A CA 1
ATOM 1691 C C . VAL A 1 213 ? 15.569 4.376 -7.651 1.00 93.06 213 VAL A C 1
ATOM 1693 O O . VAL A 1 213 ? 16.366 4.717 -8.531 1.00 93.06 213 VAL A O 1
ATOM 1696 N N . ASP A 1 214 ? 15.746 3.292 -6.897 1.00 92.56 214 ASP A N 1
ATOM 1697 C CA . ASP A 1 214 ? 16.904 2.402 -7.006 1.00 92.56 214 ASP A CA 1
ATOM 1698 C C . ASP A 1 214 ? 16.938 1.718 -8.382 1.00 92.56 214 ASP A C 1
ATOM 1700 O O . ASP A 1 214 ? 17.968 1.744 -9.056 1.00 92.56 214 ASP A O 1
ATOM 1704 N N . LEU A 1 215 ? 15.794 1.221 -8.872 1.00 88.81 215 LEU A N 1
ATOM 1705 C CA . LEU A 1 215 ? 15.677 0.633 -10.213 1.00 88.81 215 LEU A CA 1
ATOM 1706 C C . LEU A 1 215 ? 16.023 1.629 -11.329 1.00 88.81 215 LEU A C 1
ATOM 1708 O O . LEU A 1 215 ? 16.742 1.298 -12.278 1.00 88.81 215 LEU A O 1
ATOM 1712 N N . VAL A 1 216 ? 15.489 2.850 -11.247 1.00 88.00 216 VAL A N 1
ATOM 1713 C CA . VAL A 1 216 ? 15.774 3.894 -12.241 1.00 88.00 216 VAL A CA 1
ATOM 1714 C C . VAL A 1 216 ? 17.258 4.263 -12.202 1.00 88.00 216 VAL A C 1
ATOM 1716 O O . VAL A 1 216 ? 17.877 4.439 -13.250 1.00 88.00 216 VAL A O 1
ATOM 1719 N N . THR A 1 217 ? 17.855 4.317 -11.011 1.00 95.06 217 THR A N 1
ATOM 1720 C CA . THR A 1 217 ? 19.287 4.591 -10.830 1.00 95.06 217 THR A CA 1
ATOM 1721 C C . THR A 1 217 ? 20.157 3.485 -11.425 1.00 95.06 217 THR A C 1
ATOM 1723 O O . THR A 1 217 ? 21.084 3.789 -12.174 1.00 95.06 217 THR A O 1
ATOM 1726 N N . GLU A 1 218 ? 19.830 2.215 -11.175 1.00 93.25 218 GLU A N 1
ATOM 1727 C CA . GLU A 1 218 ? 20.500 1.061 -11.788 1.00 93.25 218 GLU A CA 1
ATOM 1728 C C . GLU A 1 218 ? 20.440 1.135 -13.324 1.00 93.25 218 GLU A C 1
ATOM 1730 O O . GLU A 1 218 ? 21.448 0.954 -14.011 1.00 93.25 218 GLU A O 1
ATOM 1735 N N . SER A 1 219 ? 19.266 1.467 -13.867 1.00 88.38 219 SER A N 1
ATOM 1736 C CA . SER A 1 219 ? 19.046 1.588 -15.312 1.00 88.38 219 SER A CA 1
ATOM 1737 C C . SER A 1 219 ? 19.891 2.708 -15.932 1.00 88.38 219 SER A C 1
ATOM 1739 O O . SER A 1 219 ? 20.493 2.511 -16.989 1.00 88.38 219 SER A O 1
ATOM 1741 N N . ILE A 1 220 ? 19.993 3.863 -15.262 1.00 92.56 220 ILE A N 1
ATOM 1742 C CA . ILE A 1 220 ? 20.858 4.977 -15.686 1.00 92.56 220 ILE A CA 1
ATOM 1743 C C . ILE A 1 220 ? 22.326 4.539 -15.717 1.00 92.56 220 ILE A C 1
ATOM 1745 O O . ILE A 1 220 ? 23.004 4.782 -16.715 1.00 92.56 220 ILE A O 1
ATOM 1749 N N . LEU A 1 221 ? 22.811 3.869 -14.665 1.00 94.94 221 LEU A N 1
ATOM 1750 C CA . LEU A 1 221 ? 24.205 3.419 -14.577 1.00 94.94 221 LEU A CA 1
ATOM 1751 C C . LEU A 1 221 ? 24.569 2.460 -15.719 1.00 94.94 221 LEU A C 1
ATOM 1753 O O . LEU A 1 221 ? 25.596 2.652 -16.373 1.00 94.94 221 LEU A O 1
ATOM 1757 N N . LYS A 1 222 ? 23.699 1.488 -16.027 1.00 90.69 222 LYS A N 1
ATOM 1758 C CA . LYS A 1 222 ? 23.892 0.555 -17.153 1.00 90.69 222 LYS A CA 1
ATOM 1759 C C . LYS A 1 222 ? 23.993 1.282 -18.499 1.00 90.69 222 LYS A C 1
ATOM 1761 O O 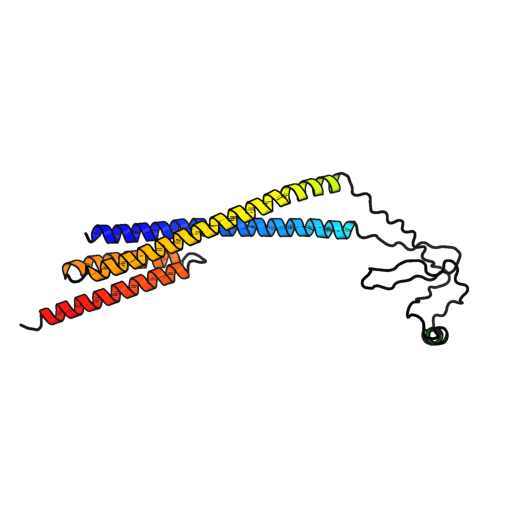. LYS A 1 222 ? 24.850 0.959 -19.323 1.00 90.69 222 LYS A O 1
ATOM 1766 N N . LEU A 1 223 ? 23.141 2.282 -18.730 1.00 88.31 223 LEU A N 1
ATOM 1767 C CA . LEU A 1 223 ? 23.173 3.080 -19.959 1.00 88.31 223 LEU A CA 1
ATOM 1768 C C . LEU A 1 223 ? 24.428 3.966 -20.045 1.00 88.31 223 LEU A C 1
ATOM 1770 O O . LEU A 1 223 ? 25.025 4.080 -21.117 1.00 88.31 223 LEU A O 1
ATOM 1774 N N . GLN A 1 224 ? 24.864 4.556 -18.928 1.00 93.19 224 GLN A N 1
ATOM 1775 C CA . GLN A 1 224 ? 26.092 5.355 -18.852 1.00 93.19 224 GLN A CA 1
ATOM 1776 C C . GLN A 1 224 ? 27.346 4.517 -19.132 1.00 93.19 224 GLN A C 1
ATOM 1778 O O . GLN A 1 224 ? 28.212 4.939 -19.902 1.00 93.19 224 GLN A O 1
ATOM 1783 N N . GLU A 1 225 ? 27.434 3.312 -18.562 1.00 92.25 225 GLU A N 1
ATOM 1784 C CA . GLU A 1 225 ? 28.525 2.372 -18.838 1.00 92.25 225 GLU A CA 1
ATOM 1785 C C . GLU A 1 225 ? 28.590 2.035 -20.332 1.00 92.25 225 GLU A C 1
ATOM 1787 O O . GLU A 1 225 ? 29.657 2.093 -20.954 1.00 92.25 225 GLU A O 1
ATOM 1792 N N . LYS A 1 226 ? 27.434 1.775 -20.952 1.00 86.62 226 LYS A N 1
ATOM 1793 C CA . LYS A 1 226 ? 27.373 1.486 -22.384 1.00 86.62 226 LYS A CA 1
ATOM 1794 C C . LYS A 1 226 ? 27.820 2.667 -23.244 1.00 86.62 226 LYS A C 1
ATOM 1796 O O . LYS A 1 226 ? 28.532 2.470 -24.231 1.00 86.62 226 LYS A O 1
ATOM 1801 N N . LEU A 1 227 ? 27.445 3.887 -22.863 1.00 88.69 227 LEU A N 1
ATOM 1802 C CA . LEU A 1 227 ? 27.857 5.105 -23.555 1.00 88.69 227 LEU A CA 1
ATOM 1803 C C . LEU A 1 227 ? 29.382 5.278 -23.543 1.00 88.69 227 LEU A C 1
ATOM 1805 O O . LEU A 1 227 ? 29.976 5.612 -24.571 1.00 88.69 227 LEU A O 1
ATOM 1809 N N . LYS A 1 228 ? 30.025 4.969 -22.409 1.00 90.62 228 LYS A N 1
ATOM 1810 C CA . LYS A 1 228 ? 31.487 4.982 -22.271 1.00 90.62 228 LYS A CA 1
ATOM 1811 C C . LYS A 1 228 ? 32.156 4.001 -23.240 1.00 90.62 228 LYS A C 1
ATOM 18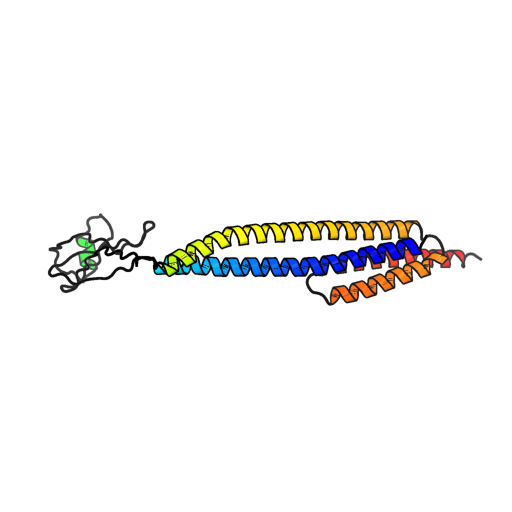13 O O . LYS A 1 228 ? 33.068 4.396 -23.963 1.00 90.62 228 LYS A O 1
ATOM 1818 N N . LEU A 1 229 ? 31.651 2.768 -23.340 1.00 88.44 229 LEU A N 1
ATOM 1819 C CA . LEU A 1 229 ? 32.177 1.754 -24.267 1.00 88.44 229 LEU A CA 1
ATOM 1820 C C . LEU A 1 229 ? 32.087 2.190 -25.740 1.00 88.44 229 LEU A C 1
ATOM 1822 O O . LEU A 1 229 ? 33.017 1.959 -26.518 1.00 88.44 229 LEU A O 1
ATOM 1826 N N . ILE A 1 230 ? 30.982 2.833 -26.134 1.00 84.94 230 ILE A N 1
ATOM 1827 C CA . ILE A 1 230 ? 30.806 3.367 -27.495 1.00 84.94 230 ILE A CA 1
ATOM 1828 C C . ILE A 1 230 ? 31.801 4.507 -27.756 1.00 84.94 230 ILE A C 1
ATOM 1830 O O . ILE A 1 230 ? 32.432 4.541 -28.817 1.00 84.94 230 ILE A O 1
ATOM 1834 N N . GLY A 1 231 ? 31.979 5.409 -26.786 1.00 85.69 231 GLY A N 1
ATOM 1835 C CA . GLY A 1 231 ? 32.938 6.513 -26.860 1.00 85.69 231 GLY A CA 1
ATOM 1836 C C . GLY A 1 231 ? 34.387 6.039 -26.996 1.00 85.69 231 GLY A C 1
ATOM 1837 O O . GLY A 1 231 ? 35.109 6.504 -27.881 1.00 85.69 231 GLY A O 1
ATOM 1838 N N . ASP A 1 232 ? 34.799 5.063 -26.186 1.00 87.06 232 ASP A N 1
ATOM 1839 C CA . ASP A 1 232 ? 36.151 4.495 -26.222 1.00 87.06 232 ASP A CA 1
ATOM 1840 C C . ASP A 1 232 ? 36.438 3.800 -27.561 1.00 87.06 232 ASP A C 1
ATOM 1842 O O . ASP A 1 232 ? 37.510 3.981 -28.148 1.00 87.06 232 ASP A O 1
ATOM 1846 N N . ARG A 1 233 ? 35.459 3.066 -28.108 1.00 84.19 233 ARG A N 1
ATOM 1847 C CA . ARG A 1 233 ? 35.570 2.449 -29.439 1.00 84.19 233 ARG A CA 1
ATOM 1848 C C . ARG A 1 233 ? 35.717 3.498 -30.544 1.00 84.19 233 ARG A C 1
ATOM 1850 O O . ARG A 1 233 ? 36.551 3.330 -31.430 1.00 84.19 233 ARG A O 1
ATOM 1857 N N . ALA A 1 234 ? 34.947 4.584 -30.474 1.00 80.94 234 ALA A N 1
ATOM 1858 C CA . ALA A 1 234 ? 34.996 5.680 -31.439 1.00 80.94 234 ALA A CA 1
ATOM 1859 C C . ALA A 1 234 ? 36.323 6.462 -31.410 1.00 80.94 234 ALA A C 1
ATOM 1861 O O . ALA A 1 234 ? 36.717 7.008 -32.440 1.00 80.94 234 ALA A O 1
ATOM 1862 N N . ARG A 1 235 ? 37.000 6.531 -30.255 1.00 83.25 235 ARG A N 1
ATOM 1863 C CA . ARG A 1 235 ? 38.341 7.126 -30.126 1.00 83.25 235 ARG A CA 1
ATOM 1864 C C . ARG A 1 235 ? 39.416 6.213 -30.709 1.00 83.25 235 ARG A C 1
ATOM 1866 O O . ARG A 1 235 ? 40.247 6.682 -31.479 1.00 83.25 235 ARG A O 1
ATOM 1873 N N . ARG A 1 236 ? 39.352 4.906 -30.421 1.00 83.00 236 ARG A N 1
ATOM 1874 C CA . ARG A 1 236 ? 40.279 3.909 -30.991 1.00 83.00 236 ARG A CA 1
ATOM 1875 C C . ARG A 1 236 ? 40.205 3.840 -32.517 1.00 83.00 236 ARG A C 1
ATOM 1877 O O . ARG A 1 236 ? 41.238 3.689 -33.152 1.00 83.00 236 ARG A O 1
ATOM 1884 N N . SER A 1 237 ? 39.019 3.992 -33.111 1.00 78.06 237 SER A N 1
ATOM 1885 C CA . SER A 1 237 ? 38.875 4.000 -34.575 1.00 78.06 237 SER A CA 1
ATOM 1886 C C . SER A 1 237 ? 39.449 5.250 -35.253 1.00 78.06 237 SER A C 1
ATOM 1888 O O . SER A 1 237 ? 39.784 5.183 -36.426 1.00 78.06 237 SER A O 1
ATOM 1890 N N . ASN A 1 238 ? 39.540 6.385 -34.548 1.00 75.50 238 ASN A N 1
ATOM 1891 C CA . ASN A 1 238 ? 40.045 7.645 -35.110 1.00 75.50 238 ASN A CA 1
ATOM 1892 C C . ASN A 1 238 ? 41.560 7.847 -34.904 1.00 75.50 238 ASN A C 1
ATOM 1894 O O . ASN A 1 238 ? 42.140 8.671 -35.595 1.00 75.50 238 ASN A O 1
ATOM 1898 N N . GLY A 1 239 ? 42.187 7.146 -33.951 1.00 72.19 239 GLY A N 1
ATOM 1899 C CA . GLY A 1 239 ? 43.620 7.276 -33.635 1.00 72.19 239 GLY A CA 1
ATOM 1900 C C . GLY A 1 239 ? 44.534 6.239 -34.298 1.00 72.19 239 GLY A C 1
ATOM 1901 O O . GLY A 1 239 ? 45.699 6.152 -33.931 1.00 72.19 239 GLY A O 1
ATOM 1902 N N . GLY A 1 240 ? 44.001 5.416 -35.206 1.00 61.84 240 GLY A N 1
ATOM 1903 C CA . GLY A 1 240 ? 44.751 4.408 -35.968 1.00 61.84 240 GLY A CA 1
ATOM 1904 C C . GLY A 1 240 ? 45.044 4.811 -37.418 1.00 61.84 240 GLY A C 1
ATOM 1905 O O . GLY A 1 240 ? 45.245 3.923 -38.243 1.00 61.84 240 GLY A O 1
ATOM 1906 N N . MET A 1 241 ? 44.996 6.111 -37.728 1.00 47.75 241 MET A N 1
ATOM 1907 C CA . MET A 1 241 ? 45.381 6.702 -39.016 1.00 47.75 241 MET A CA 1
ATOM 1908 C C . MET A 1 241 ? 46.657 7.518 -38.861 1.00 47.75 241 MET A C 1
ATOM 1910 O O . MET A 1 241 ? 46.760 8.223 -37.831 1.00 47.75 241 MET A O 1
#

Radius of gyration: 38.16 Å; chains: 1; bounding box: 77×39×107 Å

Foldseek 3Di:
DLVVLLVLLVVLLVLLVVLVVVLVVLVVVLVVLVVVVVVLVVLVVVVVVLQPQDWDFDWDQAWWWFFQDADPVGGGGATPGPHDPDDQDPDPVVVVVVDPPDDPTTDGDDNTTDGDPPPPSCSVPCPVVNVVVVVVSVVVVVVSVVSNVVSVVSSVVSVVSSVVSLVSSVVSLVVLLVVQLDPVCLVSLVVSLVVLVVSLVVLVVDPPSVVVNVSSVVSNVSSVVSSVVSVVVVVVVVPPD

pLDDT: mean 73.66, std 13.68, range [40.03, 95.06]

Organism: NCBI:txid1086054

Sequence (241 aa):
MSNNIEANIDRALSAITRMHGERVRWEGIQADLEDTTKNKQALINLKAQETTPVWNREKTPKHNTLCIYTDFRGDCHSVCHDSCYLEFIIDAGQIDRIQGKAFATSVVTRPSYTATTTTSGFNKPITNETREALARAESKEGDLRNAKELAQKRLDGIKFEMTKAQDDIRSLVDKYNQISLSRNFAGHIHSAINMLEFRRKDLQSKPNTKAEVDLVTESILKLQEKLKLIGDRARRSNGGM

Secondary structure (DSSP, 8-state):
-HHHHHHHHHHHHHHHHHHHHHHHHHHHHHHHHHHHHHHHHHHHHHHHHHTSPP---B--SS--EE---EETTEE---EEESS--S-----HHHHHHH-SSS----B---TT---B-----------HHHHHHHHHHHHHHHHHHHHHHHHHHHHHHHHHHHHHHHHHHHHHHHHHHHH--SGGGHHHHHHHHHHHHHHHHHHHTSTT-HHHHHHHHHHHHHHHHHHHHHHHHHHHHHS--